Protein AF-A0A200PZ06-F1 (afdb_monomer)

Foldseek 3Di:
DDDDDDDDDDDDDDDDDDDDDDDDDDDDDDDDDDDPPPVPPPPPPDPVNCLVDLLSLLLVLLLLLVCCVVPNDDVSLLVSLVSLLVCQQAAAALVSSLVSLVVCLVVVPWRFRDDDPDDDDRPTDRDDNVSSVVSSLLSLLLNLLCVLAPDNLRHHPDPDRRYDPVSCQQCNVLSNVQNCCVPVVVNDDDQLVVSQVSNCVRVVGGDDSVVSVVSSVSSSSSCCVRPNPDDDD

Secondary structure (DSSP, 8-state):
-----PPP--------------------------------------TTTTTSSHHHHHHHHHHHHHHHHHH--HHHHHHHHHHHHHHHHTT--HHHHHHHHHHHHHTT--EEPPPPSS-----EEPPPHHHHHHHHHHHHHHHHHHHT-SS--S--S-SS-SS-HHHHHHHHHHHHHHHHHHHHTTSPPPPHHHHHHHHHHHHS----HHHHHHHHHHHHHHHHHHS-SS---

Mean predicted aligned error: 13.61 Å

Radius of gyration: 27.64 Å; Cα contacts (8 Å, |Δi|>4): 217; chains: 1; bounding box: 68×72×82 Å

Sequence (233 aa):
MLTMQMPKGIIKCRASKETKRLAQAPCSASHASLLFDTCESRVFASSDDEYRSSRNIAISLFRRYRNVIDRGGGDNLKEFISAGVNAYALGCTDEGLRKELTDMKDSGIEIKRMQNYGGSTSLKSKIFSEEVDECILWLSIIFITILCTPQPTVVRWSSTPPVSDEILLQWKGFCALIANAYYIRGMAWLPVKTLQLEQMAVVGTAEEPSVVASRMRLVFSTLEVVSPQWPRV

Organism: Macleaya cordata (NCBI:txid56857)

InterPro domains:
  IPR057198 Domain of unknown function DUF7876 [PF25286] (45-231)

Nearest PDB structures (foldseek):
  5cwj-assembly1_A  TM=2.921E-01  e=5.900E-01  synthetic construct

Structure (mmCIF, N/CA/C/O backbone):
data_AF-A0A200PZ06-F1
#
_entry.id   AF-A0A200PZ06-F1
#
loop_
_atom_site.group_PDB
_atom_site.id
_atom_site.type_symbol
_atom_site.label_atom_id
_atom_site.label_alt_id
_atom_site.label_comp_id
_atom_site.label_asym_id
_atom_site.label_entity_id
_atom_site.label_seq_id
_atom_site.pdbx_PDB_ins_code
_atom_site.Cartn_x
_atom_site.Cartn_y
_atom_site.Cartn_z
_atom_site.occupancy
_atom_site.B_iso_or_equiv
_atom_site.auth_seq_id
_atom_site.auth_comp_id
_atom_site.auth_asym_id
_atom_site.auth_atom_id
_atom_site.pdbx_PDB_model_num
ATOM 1 N N . MET A 1 1 ? 44.508 -52.308 35.745 1.00 35.75 1 MET A N 1
ATOM 2 C CA . MET A 1 1 ? 45.254 -51.551 36.768 1.00 35.75 1 MET A CA 1
ATOM 3 C C . MET A 1 1 ? 44.564 -50.197 36.913 1.00 35.75 1 MET A C 1
ATOM 5 O O . MET A 1 1 ? 44.513 -49.470 35.937 1.00 35.75 1 MET A O 1
ATOM 9 N N . LEU A 1 2 ? 43.961 -49.966 38.086 1.00 34.62 2 LEU A N 1
ATOM 10 C CA . LEU A 1 2 ? 43.452 -48.705 38.659 1.00 34.62 2 LEU A CA 1
ATOM 11 C C . LEU A 1 2 ? 42.341 -47.906 37.934 1.00 34.62 2 LEU A C 1
ATOM 13 O O . LEU A 1 2 ? 42.567 -47.106 37.036 1.00 34.62 2 LEU A O 1
ATOM 17 N N . THR A 1 3 ? 41.131 -48.084 38.468 1.00 32.53 3 THR A N 1
ATOM 18 C CA . THR A 1 3 ? 40.023 -47.118 38.571 1.00 32.53 3 THR A CA 1
ATOM 19 C C . THR A 1 3 ? 40.396 -45.887 39.404 1.00 32.53 3 THR A C 1
ATOM 21 O O . THR A 1 3 ? 41.117 -46.060 40.379 1.00 32.53 3 THR A O 1
ATOM 24 N N . MET A 1 4 ? 39.802 -44.720 39.113 1.00 29.83 4 MET A N 1
ATOM 25 C CA . MET A 1 4 ? 39.317 -43.684 40.060 1.00 29.83 4 MET A CA 1
ATOM 26 C C . MET A 1 4 ? 38.784 -42.474 39.252 1.00 29.83 4 MET A C 1
ATOM 28 O O . MET A 1 4 ? 39.327 -42.188 38.197 1.00 29.83 4 MET A O 1
ATOM 32 N N . GLN A 1 5 ? 37.828 -41.631 39.648 1.00 31.39 5 GLN A N 1
ATOM 33 C CA . GLN A 1 5 ? 36.623 -41.688 40.483 1.00 31.39 5 GLN A CA 1
ATOM 34 C C . GLN A 1 5 ? 35.989 -40.283 40.367 1.00 31.39 5 GLN A C 1
ATOM 36 O O . GLN A 1 5 ? 36.679 -39.287 40.558 1.00 31.39 5 GLN A O 1
ATOM 41 N N . MET A 1 6 ? 34.693 -40.191 40.058 1.00 32.72 6 MET A N 1
ATOM 42 C CA . MET A 1 6 ? 33.910 -38.945 40.138 1.00 32.72 6 MET A CA 1
ATOM 43 C C . MET A 1 6 ? 33.571 -38.612 41.605 1.00 32.72 6 MET A C 1
ATOM 45 O O . MET A 1 6 ? 33.278 -39.542 42.368 1.00 32.72 6 MET A O 1
ATOM 49 N N . PRO A 1 7 ? 33.503 -37.331 42.016 1.00 36.09 7 PRO A N 1
ATOM 50 C CA . PRO A 1 7 ? 32.925 -36.962 43.300 1.00 36.09 7 PRO A CA 1
ATOM 51 C C . PRO A 1 7 ? 31.394 -36.836 43.239 1.00 36.09 7 PRO A C 1
ATOM 53 O O . PRO A 1 7 ? 30.807 -36.271 42.319 1.00 36.09 7 PRO A O 1
ATOM 56 N N . LYS A 1 8 ? 30.770 -37.400 44.277 1.00 34.69 8 LYS A N 1
ATOM 57 C CA . LYS A 1 8 ? 29.339 -37.402 44.598 1.00 34.69 8 LYS A CA 1
ATOM 58 C C . LYS A 1 8 ? 28.956 -36.127 45.356 1.00 34.69 8 LYS A C 1
ATOM 60 O O . LYS A 1 8 ? 29.718 -35.670 46.201 1.00 34.69 8 LYS A O 1
ATOM 65 N N . GLY A 1 9 ? 27.720 -35.669 45.166 1.00 29.48 9 GLY A N 1
ATOM 66 C CA . GLY A 1 9 ? 27.045 -34.714 46.046 1.00 29.48 9 GLY A CA 1
ATOM 67 C C . GLY A 1 9 ? 25.534 -34.937 46.015 1.00 29.48 9 GLY A C 1
ATOM 68 O O . GLY A 1 9 ? 24.852 -34.455 45.121 1.00 29.48 9 GLY A O 1
ATOM 69 N N . ILE A 1 10 ? 25.034 -35.723 46.970 1.00 32.12 10 ILE A N 1
ATOM 70 C CA . ILE A 1 10 ? 23.615 -35.978 47.257 1.00 32.12 10 ILE A CA 1
ATOM 71 C C . ILE A 1 10 ? 23.227 -35.091 48.439 1.00 32.12 10 ILE A C 1
ATOM 73 O O . ILE A 1 10 ? 23.876 -35.219 49.472 1.00 32.12 10 ILE A O 1
ATOM 77 N N . ILE A 1 11 ? 22.126 -34.333 48.355 1.00 32.03 11 ILE A N 1
ATOM 78 C CA . ILE A 1 11 ? 21.225 -34.100 49.501 1.00 32.03 11 ILE A CA 1
ATOM 79 C C . ILE A 1 11 ? 19.773 -34.156 49.005 1.00 32.03 11 ILE A C 1
ATOM 81 O O . ILE A 1 11 ? 19.406 -33.554 47.999 1.00 32.03 11 ILE A O 1
ATOM 85 N N . LYS A 1 12 ? 18.966 -34.934 49.729 1.00 29.75 12 LYS A N 1
ATOM 86 C CA . LYS A 1 12 ? 17.539 -35.211 49.540 1.00 29.75 12 LYS A CA 1
ATOM 87 C C . LYS A 1 12 ? 16.775 -34.687 50.768 1.00 29.75 12 LYS A C 1
ATOM 89 O O . LYS A 1 12 ? 17.361 -34.598 51.844 1.00 29.75 12 LYS A O 1
ATOM 94 N N . CYS A 1 13 ? 15.457 -34.526 50.595 1.00 24.73 13 CYS A N 1
ATOM 95 C CA . CYS A 1 13 ? 14.391 -34.335 51.603 1.00 24.73 13 CYS A CA 1
ATOM 96 C C . CYS A 1 13 ? 14.142 -32.865 52.015 1.00 24.73 13 CYS A C 1
ATOM 98 O O . CYS A 1 13 ? 15.076 -32.090 52.114 1.00 24.73 13 CYS A O 1
ATOM 100 N N . ARG A 1 14 ? 12.912 -32.397 52.283 1.00 26.83 14 ARG A N 1
ATOM 101 C CA . ARG A 1 14 ? 11.686 -33.084 52.733 1.00 26.83 14 ARG A CA 1
ATOM 102 C C . ARG A 1 14 ? 10.463 -32.179 52.484 1.00 26.83 14 ARG A C 1
ATOM 104 O O . ARG A 1 14 ? 10.537 -30.982 52.724 1.00 26.83 14 ARG A O 1
ATOM 111 N N . ALA A 1 15 ? 9.335 -32.759 52.077 1.00 32.38 15 ALA A N 1
ATOM 112 C CA . ALA A 1 15 ? 8.025 -32.115 52.162 1.00 32.38 15 ALA A CA 1
ATOM 113 C C . ALA A 1 15 ? 7.505 -32.165 53.610 1.00 32.38 15 ALA A C 1
ATOM 115 O O . ALA A 1 15 ? 7.653 -33.196 54.268 1.00 32.38 15 ALA A O 1
ATOM 116 N N . SER A 1 16 ? 6.847 -31.102 54.079 1.00 27.42 16 SER A N 1
ATOM 117 C CA . SER A 1 16 ? 5.975 -31.161 55.256 1.00 27.42 16 SER A CA 1
ATOM 118 C C . SER A 1 16 ? 4.712 -30.341 55.012 1.00 27.42 16 SER A C 1
ATOM 120 O O . SER A 1 16 ? 4.776 -29.160 54.682 1.00 27.42 16 SER A O 1
ATOM 122 N N . LYS A 1 17 ? 3.569 -31.017 55.143 1.00 33.00 17 LYS A N 1
ATOM 123 C CA . LYS A 1 17 ? 2.236 -30.427 55.272 1.00 33.00 17 LYS A CA 1
ATOM 124 C C . LYS A 1 17 ? 2.088 -29.931 56.705 1.00 33.00 17 LYS A C 1
ATOM 126 O O . LYS A 1 17 ? 2.429 -30.678 57.617 1.00 33.00 17 LYS A O 1
ATOM 131 N N . GLU A 1 18 ? 1.460 -28.779 56.909 1.00 29.20 18 GLU A N 1
ATOM 132 C CA . GLU A 1 18 ? 0.803 -28.520 58.186 1.00 29.20 18 GLU A CA 1
ATOM 133 C C . GLU A 1 18 ? -0.469 -27.690 58.010 1.00 29.20 18 GLU A C 1
ATOM 135 O O . GLU A 1 18 ? -0.528 -26.711 57.271 1.00 29.20 18 GLU A O 1
ATOM 140 N N . THR A 1 19 ? -1.511 -28.178 58.672 1.00 30.33 19 THR A N 1
ATOM 141 C CA . THR A 1 19 ? -2.909 -27.758 58.613 1.00 30.33 19 THR A CA 1
ATOM 142 C C . THR A 1 19 ? -3.243 -27.181 59.981 1.00 30.33 19 THR A C 1
ATOM 144 O O . THR A 1 19 ? -3.067 -27.904 60.959 1.00 30.33 19 THR A O 1
ATOM 147 N N . LYS A 1 20 ? -3.791 -25.963 60.082 1.00 32.94 20 LYS A N 1
ATOM 148 C CA . LYS A 1 20 ? -4.559 -25.521 61.264 1.00 32.94 20 LYS A CA 1
ATOM 149 C C . LYS A 1 20 ? -5.721 -24.600 60.854 1.00 32.94 20 LYS A C 1
ATOM 151 O O . LYS A 1 20 ? -5.507 -23.517 60.325 1.00 32.94 20 LYS A O 1
ATOM 156 N N . ARG A 1 21 ? -6.951 -25.073 61.110 1.00 29.77 21 ARG A N 1
ATOM 157 C CA . ARG A 1 21 ? -8.182 -24.279 61.346 1.00 29.77 21 ARG A CA 1
ATOM 158 C C . ARG A 1 21 ? -8.065 -23.652 62.756 1.00 29.77 21 ARG A C 1
ATOM 160 O O . ARG A 1 21 ? -7.357 -24.227 63.575 1.00 29.77 21 ARG A O 1
ATOM 167 N N . LEU A 1 22 ? -8.657 -22.512 63.123 1.00 27.17 22 LEU A N 1
ATOM 168 C CA . LEU A 1 22 ? -10.090 -22.211 63.301 1.00 27.17 22 LEU A CA 1
ATOM 169 C C . LEU A 1 22 ? -10.227 -20.739 63.772 1.00 27.17 22 LEU A C 1
ATOM 171 O O . LEU A 1 22 ? -9.428 -20.342 64.614 1.00 27.17 22 LEU A O 1
ATOM 175 N N . ALA A 1 23 ? -11.257 -20.002 63.322 1.00 28.58 23 ALA A N 1
ATOM 176 C CA . ALA A 1 23 ? -12.191 -19.200 64.154 1.00 28.58 23 ALA A CA 1
ATOM 177 C C . ALA A 1 23 ? -13.151 -18.336 63.289 1.00 28.58 23 ALA A C 1
ATOM 179 O O . ALA A 1 23 ? -12.716 -17.641 62.376 1.00 28.58 23 ALA A O 1
ATOM 180 N N . GLN A 1 24 ? -14.456 -18.403 63.591 1.00 28.03 24 GLN A N 1
ATOM 181 C CA . GLN A 1 24 ? -15.599 -17.627 63.047 1.00 28.03 24 GLN A CA 1
ATOM 182 C C . GLN A 1 24 ? -15.778 -16.289 63.818 1.00 28.03 24 GLN A C 1
ATOM 184 O O . GLN A 1 24 ? -15.545 -16.302 65.021 1.00 28.03 24 GLN A O 1
ATOM 189 N N . ALA A 1 25 ? -15.984 -15.127 63.153 1.00 32.44 25 ALA A N 1
ATOM 190 C CA . ALA A 1 25 ? -17.233 -14.320 62.928 1.00 32.44 25 ALA A CA 1
ATOM 191 C C . ALA A 1 25 ? -17.833 -13.606 64.187 1.00 32.44 25 ALA A C 1
ATOM 193 O O . ALA A 1 25 ? -17.522 -14.092 65.270 1.00 32.44 25 ALA A O 1
ATOM 194 N N . PRO A 1 26 ? -18.718 -12.552 64.145 1.00 41.50 26 PRO A N 1
ATOM 195 C CA . PRO A 1 26 ? -19.413 -11.837 63.033 1.00 41.50 26 PRO A CA 1
ATOM 196 C C . PRO A 1 26 ? -19.617 -10.271 63.195 1.00 41.50 26 PRO A C 1
ATOM 198 O O . PRO A 1 26 ? -19.089 -9.671 64.125 1.00 41.50 26 PRO A O 1
ATOM 201 N N . CYS A 1 27 ? -20.467 -9.662 62.323 1.00 22.81 27 CYS A N 1
ATOM 202 C CA . CYS A 1 27 ? -21.177 -8.337 62.387 1.00 22.81 27 CYS A CA 1
ATOM 203 C C . CYS A 1 27 ? -20.396 -7.062 61.957 1.00 22.81 27 CYS A C 1
ATOM 205 O O . CYS A 1 27 ? -19.224 -6.950 62.271 1.00 22.81 27 CYS A O 1
ATOM 207 N N . SER A 1 28 ? -20.915 -6.000 61.308 1.00 26.69 28 SER A N 1
ATOM 208 C CA . SER A 1 28 ? -22.184 -5.601 60.647 1.00 26.69 28 SER A CA 1
ATOM 209 C C . SER A 1 28 ? -21.984 -4.198 59.995 1.00 26.69 28 SER A C 1
ATOM 211 O O . SER A 1 28 ? -21.215 -3.424 60.548 1.00 26.69 28 SER A O 1
ATOM 213 N N . ALA A 1 29 ? -22.681 -3.895 58.878 1.00 26.62 29 ALA A N 1
ATOM 214 C CA . ALA A 1 29 ? -23.057 -2.588 58.256 1.00 26.62 29 ALA A CA 1
ATOM 215 C C . ALA A 1 29 ? -22.140 -1.336 58.433 1.00 26.62 29 ALA A C 1
ATOM 217 O O . ALA A 1 29 ? -21.883 -0.899 59.547 1.00 26.62 29 ALA A O 1
ATOM 218 N N . SER A 1 30 ? -21.746 -0.570 57.401 1.00 26.88 30 SER A N 1
ATOM 219 C CA . SER A 1 30 ? -22.600 0.388 56.657 1.00 26.88 30 SER A CA 1
ATOM 220 C C . SER A 1 30 ? -21.769 1.189 55.622 1.00 26.88 30 SER A C 1
ATOM 222 O O . SER A 1 30 ? -20.625 1.520 55.901 1.00 26.88 30 SER A O 1
ATOM 224 N N . HIS A 1 31 ? -22.387 1.554 54.488 1.00 29.81 31 HIS A N 1
ATOM 225 C CA . HIS A 1 31 ? -22.132 2.728 53.622 1.00 29.81 31 HIS A CA 1
ATOM 226 C C . HIS A 1 31 ? -20.686 3.153 53.262 1.00 29.81 31 HIS A C 1
ATOM 228 O O . HIS A 1 31 ? -20.045 3.885 54.007 1.00 29.81 31 HIS A O 1
ATOM 234 N N . ALA A 1 32 ? -20.278 2.903 52.011 1.00 28.16 32 ALA A N 1
ATOM 235 C CA . ALA A 1 32 ? -19.525 3.882 51.217 1.00 28.16 32 ALA A CA 1
ATOM 236 C C . ALA A 1 32 ? -19.732 3.626 49.715 1.00 28.16 32 ALA A C 1
ATOM 238 O O . ALA A 1 32 ? -19.403 2.578 49.169 1.00 28.16 32 ALA A O 1
ATOM 239 N N . SER A 1 33 ? -20.355 4.607 49.085 1.00 26.28 33 SER A N 1
ATOM 240 C CA . SER A 1 33 ? -20.635 4.762 47.666 1.00 26.28 33 SER A CA 1
ATOM 241 C C . SER A 1 33 ? -19.375 4.955 46.815 1.00 26.28 33 SER A C 1
ATOM 243 O O . SER A 1 33 ? -18.456 5.641 47.242 1.00 26.28 33 SER A O 1
ATOM 245 N N . LEU A 1 34 ? -19.468 4.477 45.567 1.00 33.84 34 LEU A N 1
ATOM 246 C CA . LEU A 1 34 ? -18.778 4.957 44.362 1.00 33.84 34 LEU A CA 1
ATOM 247 C C . LEU A 1 34 ? -17.246 4.881 44.349 1.00 33.84 34 LEU A C 1
ATOM 249 O O . LEU A 1 34 ? -16.572 5.726 44.918 1.00 33.84 34 LEU A O 1
ATOM 253 N N . LEU A 1 35 ? -16.728 3.969 43.526 1.00 31.39 35 LEU A N 1
ATOM 254 C CA . LEU A 1 35 ? -15.667 4.260 42.560 1.00 31.39 35 LEU A CA 1
ATOM 255 C C . LEU A 1 35 ? -15.740 3.182 41.474 1.00 31.39 35 LEU A C 1
ATOM 257 O O . LEU A 1 35 ? -15.292 2.052 41.647 1.00 31.39 35 LEU A O 1
ATOM 261 N N . PHE A 1 36 ? -16.397 3.530 40.366 1.00 34.38 36 PHE A N 1
ATOM 262 C CA . PHE A 1 36 ? -16.171 2.857 39.095 1.00 34.38 36 PHE A CA 1
ATOM 263 C C . PHE A 1 36 ? -14.698 3.102 38.775 1.00 34.38 36 PHE A C 1
ATOM 265 O O . PHE A 1 36 ? -14.308 4.238 38.512 1.00 34.38 36 PHE A O 1
ATOM 272 N N . ASP A 1 37 ? -13.881 2.063 38.889 1.00 29.61 37 ASP A N 1
ATOM 273 C CA . ASP A 1 37 ? -12.465 2.125 38.559 1.00 29.61 37 ASP A CA 1
ATOM 274 C C . ASP A 1 37 ? -12.350 2.180 37.030 1.00 29.61 37 ASP A C 1
ATOM 276 O O . ASP A 1 37 ? -12.170 1.175 36.338 1.00 29.61 37 ASP A O 1
ATOM 280 N N . THR A 1 38 ? -12.570 3.369 36.465 1.00 34.38 38 THR A N 1
ATOM 281 C CA . THR A 1 38 ? -12.120 3.683 35.114 1.00 34.38 38 THR A CA 1
ATOM 282 C C . THR A 1 38 ? -10.606 3.653 35.161 1.00 34.38 38 THR A C 1
ATOM 284 O O . THR A 1 38 ? -9.958 4.650 35.478 1.00 34.38 38 THR A O 1
ATOM 287 N N . CYS A 1 39 ? -10.056 2.478 34.868 1.00 30.11 39 CYS A N 1
ATOM 288 C CA . CYS A 1 39 ? -8.647 2.294 34.598 1.00 30.11 39 CYS A CA 1
ATOM 289 C C . CYS A 1 39 ? -8.313 3.137 33.361 1.00 30.11 39 CYS A C 1
ATOM 291 O O . CYS A 1 39 ? -8.486 2.718 32.215 1.00 30.11 39 CYS A O 1
ATOM 293 N N . GLU A 1 40 ? -7.908 4.379 33.605 1.00 32.84 40 GLU A N 1
ATOM 294 C CA . GLU A 1 40 ? -7.351 5.281 32.614 1.00 32.84 40 GLU A CA 1
ATOM 295 C C . GLU A 1 40 ? -6.004 4.680 32.199 1.00 32.84 40 GLU A C 1
ATOM 297 O O . GLU A 1 40 ? -4.954 4.960 32.782 1.00 32.84 40 GLU A O 1
ATOM 302 N N . SER A 1 41 ? -6.055 3.747 31.243 1.00 33.38 41 SER A N 1
ATOM 303 C CA . SER A 1 41 ? -4.875 3.091 30.700 1.00 33.38 41 SER A CA 1
ATOM 304 C C . SER A 1 41 ? -3.971 4.168 30.116 1.00 33.38 41 SER A C 1
ATOM 306 O O . SER A 1 41 ? -4.193 4.708 29.029 1.00 33.38 41 SER A O 1
ATOM 308 N N . ARG A 1 42 ? -2.935 4.524 30.878 1.00 36.03 42 ARG A N 1
ATOM 309 C CA . ARG A 1 42 ? -1.772 5.220 30.354 1.00 36.03 42 ARG A CA 1
ATOM 310 C C . ARG A 1 42 ? -1.208 4.314 29.271 1.00 36.03 42 ARG A C 1
ATOM 312 O O . ARG A 1 42 ? -0.498 3.365 29.579 1.00 36.03 42 ARG A O 1
ATOM 319 N N . VAL A 1 43 ? -1.510 4.623 28.011 1.00 43.16 43 VAL A N 1
ATOM 320 C CA . VAL A 1 43 ? -0.897 3.991 26.837 1.00 43.16 43 VAL A CA 1
ATOM 321 C C . VAL A 1 43 ? 0.569 4.434 26.749 1.00 43.16 43 VAL A C 1
ATOM 323 O O . VAL A 1 43 ? 0.974 5.169 25.855 1.00 43.16 43 VAL A O 1
ATOM 326 N N . PHE A 1 44 ? 1.378 4.011 27.714 1.00 38.94 44 PHE A N 1
ATOM 327 C CA . PHE A 1 44 ? 2.743 3.606 27.440 1.00 38.94 44 PHE A CA 1
ATOM 328 C C . PHE A 1 44 ? 2.640 2.126 27.108 1.00 38.94 44 PHE A C 1
ATOM 330 O O . PHE A 1 44 ? 2.935 1.271 27.936 1.00 38.94 44 PHE A O 1
ATOM 337 N N . ALA A 1 45 ? 2.108 1.836 25.918 1.00 44.00 45 ALA A N 1
ATOM 338 C CA . ALA A 1 45 ? 2.176 0.492 25.385 1.00 44.00 45 ALA A CA 1
ATOM 339 C C . ALA A 1 45 ? 3.662 0.127 25.360 1.00 44.00 45 ALA A C 1
ATOM 341 O O . ALA A 1 45 ? 4.457 0.782 24.680 1.00 44.00 45 ALA A O 1
ATOM 342 N N . SER A 1 46 ? 4.036 -0.881 26.146 1.00 47.81 46 SER A N 1
ATOM 343 C CA . SER A 1 46 ? 5.263 -1.621 25.883 1.00 47.81 46 SER A CA 1
ATOM 344 C C . SER A 1 46 ? 5.250 -2.009 24.400 1.00 47.81 46 SER A C 1
ATOM 346 O O . SER A 1 46 ? 4.174 -2.240 23.847 1.00 47.81 46 SER A O 1
ATOM 348 N N . SER A 1 47 ? 6.409 -2.103 23.741 1.00 52.66 47 SER A N 1
ATOM 349 C CA . SER A 1 47 ? 6.499 -2.564 22.338 1.00 52.66 47 SER A CA 1
ATOM 350 C C . SER A 1 47 ? 5.708 -3.861 22.085 1.00 52.66 47 SER A C 1
ATOM 352 O O . SER A 1 47 ? 5.303 -4.131 20.959 1.00 52.66 47 SER A O 1
ATOM 354 N N . ASP A 1 48 ? 5.487 -4.644 23.140 1.00 56.38 48 ASP A N 1
ATOM 355 C CA . ASP A 1 48 ? 4.763 -5.909 23.153 1.00 56.38 48 ASP A CA 1
ATOM 356 C C . ASP A 1 48 ? 3.220 -5.763 23.148 1.00 56.38 48 ASP A C 1
ATOM 358 O O . ASP A 1 48 ? 2.510 -6.670 22.723 1.00 56.38 48 ASP A O 1
ATOM 362 N N . ASP A 1 49 ? 2.674 -4.623 23.589 1.00 65.12 49 ASP A N 1
ATOM 363 C CA . ASP A 1 49 ? 1.224 -4.341 23.609 1.00 65.12 49 ASP A CA 1
ATOM 364 C C . ASP A 1 49 ? 0.686 -3.813 22.274 1.00 65.12 49 ASP A C 1
ATOM 366 O O . ASP A 1 49 ? -0.524 -3.844 22.023 1.00 65.12 49 ASP A O 1
ATOM 370 N N . GLU A 1 50 ? 1.571 -3.319 21.408 1.00 73.94 50 GLU A N 1
ATOM 371 C CA . GLU A 1 50 ? 1.202 -2.656 20.157 1.00 73.94 50 GLU A CA 1
ATOM 372 C C . GLU A 1 50 ? 0.444 -3.583 19.195 1.00 73.94 50 GLU A C 1
ATOM 374 O O . GLU A 1 50 ? -0.485 -3.152 18.517 1.00 73.94 50 GLU A O 1
ATOM 379 N N . TYR A 1 51 ? 0.793 -4.870 19.190 1.00 79.81 51 TYR A N 1
ATOM 380 C CA . TYR A 1 51 ? 0.257 -5.862 18.256 1.00 79.81 51 TYR A CA 1
ATOM 381 C C . TYR A 1 51 ? -0.780 -6.805 18.886 1.00 79.81 51 TYR A C 1
ATOM 383 O O . TYR A 1 51 ? -1.174 -7.791 18.268 1.00 79.81 51 TYR A O 1
ATOM 391 N N . ARG A 1 52 ? -1.250 -6.517 20.112 1.00 81.38 52 ARG A N 1
ATOM 392 C CA . ARG A 1 52 ? -2.239 -7.358 20.817 1.00 81.38 52 ARG A CA 1
ATOM 393 C C . ARG A 1 52 ? -3.679 -7.179 20.332 1.00 81.38 52 ARG A C 1
ATOM 395 O O . ARG A 1 52 ? -4.514 -8.034 20.613 1.00 81.38 52 ARG A O 1
ATOM 402 N N . SER A 1 53 ? -3.994 -6.088 19.634 1.00 89.88 53 SER A N 1
ATOM 403 C CA . SER A 1 53 ? -5.337 -5.835 19.098 1.00 89.88 53 SER A CA 1
ATOM 404 C C . SER A 1 53 ? -5.291 -5.066 17.777 1.00 89.88 53 SER A C 1
ATOM 406 O O . SER A 1 53 ? -4.391 -4.257 17.553 1.00 89.88 53 SER A O 1
ATOM 408 N N . SER A 1 54 ? -6.299 -5.277 16.924 1.00 90.25 54 SER A N 1
ATOM 409 C CA . SER A 1 54 ? -6.514 -4.514 15.681 1.00 90.25 54 SER A CA 1
ATOM 410 C C . SER A 1 54 ? -6.521 -3.007 15.932 1.00 90.25 54 SER A C 1
ATOM 412 O O . SER A 1 54 ? -5.889 -2.247 15.201 1.00 90.25 54 SER A O 1
ATOM 414 N N . ARG A 1 55 ? -7.168 -2.585 17.022 1.00 90.62 55 ARG A N 1
ATOM 415 C CA . ARG A 1 55 ? -7.218 -1.191 17.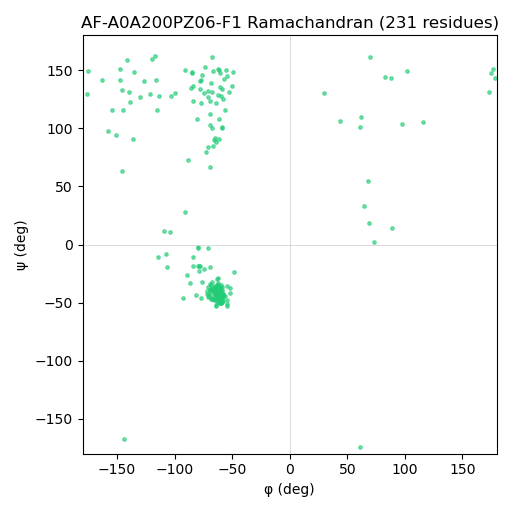457 1.00 90.62 55 ARG A CA 1
ATOM 416 C C . ARG A 1 55 ? -5.838 -0.624 17.782 1.00 90.62 55 ARG A C 1
ATOM 418 O O . ARG A 1 55 ? -5.514 0.463 17.316 1.00 90.62 55 ARG A O 1
ATOM 425 N N . ASN A 1 56 ? -5.013 -1.335 18.553 1.00 91.06 56 ASN A N 1
ATOM 426 C CA . ASN A 1 56 ? -3.671 -0.856 18.909 1.00 91.06 56 ASN A CA 1
ATOM 427 C C . ASN A 1 56 ? -2.783 -0.718 17.668 1.00 91.06 56 ASN A C 1
ATOM 429 O O . ASN A 1 56 ? -2.078 0.284 17.527 1.00 91.06 56 ASN A O 1
ATOM 433 N N . ILE A 1 57 ? -2.889 -1.676 16.744 1.00 93.56 57 ILE A N 1
ATOM 434 C CA . ILE A 1 57 ? -2.194 -1.641 15.456 1.00 93.56 57 ILE A CA 1
ATOM 435 C C . ILE A 1 57 ? -2.634 -0.409 14.660 1.00 93.56 57 ILE A C 1
ATOM 437 O O . ILE A 1 57 ? -1.786 0.376 14.239 1.00 93.56 57 ILE A O 1
ATOM 441 N N . ALA A 1 58 ? -3.944 -0.184 14.516 1.00 93.44 58 ALA A N 1
ATOM 442 C CA . ALA A 1 58 ? -4.489 0.972 13.807 1.00 93.44 58 ALA A CA 1
ATOM 443 C C . ALA A 1 58 ? -4.004 2.303 14.412 1.00 93.44 58 ALA A C 1
ATOM 445 O O . ALA A 1 58 ? -3.478 3.155 13.691 1.00 93.44 58 ALA A O 1
ATOM 446 N N . ILE A 1 59 ? -4.083 2.453 15.741 1.00 90.31 59 ILE A N 1
ATOM 447 C CA . ILE A 1 59 ? -3.581 3.631 16.473 1.00 90.31 59 ILE A CA 1
ATOM 448 C C . ILE A 1 59 ? -2.110 3.881 16.156 1.00 90.31 59 ILE A C 1
ATOM 450 O O . ILE A 1 59 ? -1.697 5.016 15.905 1.00 90.31 59 ILE A O 1
ATOM 454 N N . SER A 1 60 ? -1.307 2.824 16.223 1.00 92.19 60 SER A N 1
ATOM 455 C CA . SER A 1 60 ? 0.134 2.939 16.086 1.00 92.19 60 SER A CA 1
ATOM 456 C C . SER A 1 60 ? 0.554 3.251 14.650 1.00 92.19 60 SER A C 1
ATOM 458 O O . SER A 1 60 ? 1.415 4.106 14.428 1.00 92.19 60 SER A O 1
ATOM 460 N N . LEU A 1 61 ? -0.104 2.635 13.664 1.00 94.62 61 LEU A N 1
ATOM 461 C CA . LEU A 1 61 ? 0.073 2.952 12.246 1.00 94.62 61 LEU A CA 1
ATOM 462 C C . LEU A 1 61 ? -0.268 4.410 11.959 1.00 94.62 61 LEU A C 1
ATOM 464 O O . LEU A 1 61 ? 0.556 5.128 11.394 1.00 94.62 61 LEU A O 1
ATOM 468 N N . PHE A 1 62 ? -1.431 4.872 12.413 1.00 93.44 62 PHE A N 1
ATOM 469 C CA . PHE A 1 62 ? -1.869 6.244 12.177 1.00 93.44 62 PHE A CA 1
ATOM 470 C C . PHE A 1 62 ? -0.958 7.272 12.860 1.00 93.44 62 PHE A C 1
ATOM 472 O O . PHE A 1 62 ? -0.652 8.325 12.298 1.00 93.44 62 PHE A O 1
ATOM 479 N N . ARG A 1 63 ? -0.441 6.954 14.054 1.00 90.94 63 ARG A N 1
ATOM 480 C CA . ARG A 1 63 ? 0.565 7.787 14.728 1.00 90.94 63 ARG A CA 1
ATOM 481 C C . ARG A 1 63 ? 1.846 7.901 13.902 1.00 90.94 63 ARG A C 1
ATOM 483 O O . ARG A 1 63 ? 2.368 9.005 13.754 1.00 90.94 63 ARG A O 1
ATOM 490 N N . ARG A 1 64 ? 2.354 6.787 13.366 1.00 93.31 64 ARG A N 1
ATOM 491 C CA . ARG A 1 64 ? 3.553 6.799 12.514 1.00 93.31 64 ARG A CA 1
ATOM 492 C C . ARG A 1 64 ? 3.304 7.534 11.202 1.00 93.31 64 ARG A C 1
ATOM 494 O O . ARG A 1 64 ? 4.146 8.332 10.815 1.00 93.31 64 ARG A O 1
ATOM 501 N N . TYR A 1 65 ? 2.136 7.357 10.586 1.00 93.81 65 TYR A N 1
ATOM 502 C CA . TYR A 1 65 ? 1.717 8.131 9.416 1.00 93.81 65 TYR A CA 1
ATOM 503 C C . TYR A 1 65 ? 1.779 9.639 9.693 1.00 93.81 65 TYR A C 1
ATOM 505 O O . TYR A 1 65 ? 2.465 10.370 8.979 1.00 93.81 65 TYR A O 1
ATOM 513 N N . ARG A 1 66 ? 1.173 10.107 10.792 1.00 90.31 66 ARG A N 1
ATOM 514 C CA . ARG A 1 66 ? 1.247 11.524 11.182 1.00 90.31 66 ARG A CA 1
ATOM 515 C C . ARG A 1 66 ? 2.677 12.003 11.401 1.00 90.31 66 ARG A C 1
ATOM 517 O O . ARG A 1 66 ? 3.006 13.105 10.983 1.00 90.31 66 ARG A O 1
ATOM 524 N N . ASN A 1 67 ? 3.544 11.184 11.997 1.00 90.69 67 ASN A N 1
ATOM 525 C CA . ASN A 1 67 ? 4.956 11.541 12.149 1.00 90.69 67 ASN A CA 1
ATOM 526 C C . ASN A 1 67 ? 5.653 11.740 10.791 1.00 90.69 67 ASN A C 1
ATOM 528 O O . ASN A 1 67 ? 6.472 12.653 10.671 1.00 90.69 67 ASN A O 1
ATOM 532 N N . VAL A 1 68 ? 5.320 10.928 9.779 1.00 91.94 68 VAL A N 1
ATOM 533 C CA . VAL A 1 68 ? 5.845 11.091 8.413 1.00 91.94 68 VAL A CA 1
ATOM 534 C C . VAL A 1 68 ? 5.414 12.431 7.822 1.00 91.94 68 VAL A C 1
ATOM 536 O O . VAL A 1 68 ? 6.259 13.148 7.288 1.00 91.94 68 VAL A O 1
ATOM 539 N N . ILE A 1 69 ? 4.134 12.788 7.947 1.00 90.44 69 ILE A N 1
ATOM 540 C CA . ILE A 1 69 ? 3.588 14.037 7.395 1.00 90.44 69 ILE A CA 1
ATOM 541 C C . ILE A 1 69 ? 4.105 15.271 8.151 1.00 90.44 69 ILE A C 1
ATOM 543 O O . ILE A 1 69 ? 4.524 16.242 7.528 1.00 90.44 69 ILE A O 1
ATOM 547 N N . ASP A 1 70 ? 4.122 15.224 9.484 1.00 86.25 70 ASP A N 1
ATOM 548 C CA . ASP A 1 70 ? 4.467 16.365 10.340 1.00 86.25 70 ASP A CA 1
ATOM 549 C C . ASP A 1 70 ? 5.957 16.722 10.303 1.00 86.25 70 ASP A C 1
ATOM 551 O O . ASP A 1 70 ? 6.326 17.896 10.339 1.00 86.25 70 ASP A O 1
ATOM 555 N N . ARG A 1 71 ? 6.830 15.708 10.338 1.00 82.50 71 ARG A N 1
ATOM 556 C CA . ARG A 1 71 ? 8.279 15.900 10.529 1.00 82.50 71 ARG A CA 1
ATOM 557 C C . ARG A 1 71 ? 9.076 15.680 9.250 1.00 82.50 71 ARG A C 1
ATOM 559 O O . ARG A 1 71 ? 10.217 16.131 9.167 1.00 82.50 71 ARG A O 1
ATOM 566 N N . GLY A 1 72 ? 8.501 14.983 8.271 1.00 75.12 72 GLY A N 1
ATOM 567 C CA . GLY A 1 72 ? 9.237 14.488 7.115 1.00 75.12 72 GLY A CA 1
ATOM 568 C C . GLY A 1 72 ? 10.361 13.520 7.509 1.00 75.12 72 GLY A C 1
ATOM 569 O O . GLY A 1 72 ? 10.522 13.141 8.668 1.00 75.12 72 GLY A O 1
ATOM 570 N N . GLY A 1 73 ? 11.165 13.109 6.531 1.00 78.75 73 GLY A N 1
ATOM 571 C CA . GLY A 1 73 ? 12.375 12.312 6.763 1.00 78.75 73 GLY A CA 1
ATOM 572 C C . GLY A 1 73 ? 12.239 10.816 6.463 1.00 78.75 73 GLY A C 1
ATOM 573 O O . GLY A 1 73 ? 11.169 10.218 6.564 1.00 78.75 73 GLY A O 1
ATOM 574 N N . GLY A 1 74 ? 13.362 10.215 6.055 1.00 81.50 74 GLY A N 1
ATOM 575 C CA . GLY A 1 74 ? 13.425 8.819 5.614 1.00 81.50 74 GLY A CA 1
ATOM 576 C C . GLY A 1 74 ? 13.205 7.799 6.732 1.00 81.50 74 GLY A C 1
ATOM 577 O O . GLY A 1 74 ? 12.583 6.770 6.484 1.00 81.50 74 GLY A O 1
ATOM 578 N N . ASP A 1 75 ? 13.652 8.092 7.955 1.00 88.25 75 ASP A N 1
ATOM 579 C CA . ASP A 1 75 ? 13.535 7.157 9.082 1.00 88.25 75 ASP A CA 1
ATOM 580 C C . ASP A 1 75 ? 12.081 7.002 9.542 1.00 88.25 75 ASP A C 1
ATOM 582 O O . ASP A 1 75 ? 11.603 5.879 9.680 1.00 88.25 75 ASP A O 1
ATOM 586 N N . ASN A 1 76 ? 11.325 8.105 9.630 1.00 93.25 76 ASN A N 1
ATOM 587 C CA . ASN A 1 76 ? 9.889 8.069 9.935 1.00 93.25 76 ASN A CA 1
ATOM 588 C C . ASN A 1 76 ? 9.111 7.240 8.898 1.00 93.25 76 ASN A C 1
ATOM 590 O O . ASN A 1 76 ? 8.223 6.463 9.250 1.00 93.25 76 ASN A O 1
ATOM 594 N N . LEU A 1 77 ? 9.459 7.381 7.611 1.00 94.56 77 LEU A N 1
ATOM 595 C CA . LEU A 1 77 ? 8.841 6.602 6.536 1.00 94.56 77 LEU A CA 1
ATOM 596 C C . LEU A 1 77 ? 9.152 5.108 6.689 1.00 94.56 77 LEU A C 1
A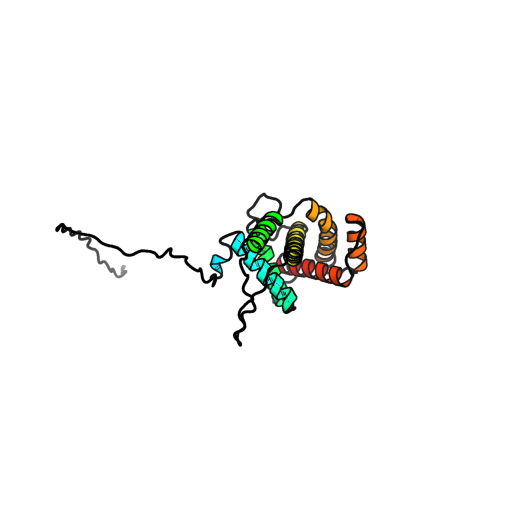TOM 598 O O . LEU A 1 77 ? 8.250 4.281 6.574 1.00 94.56 77 LEU A O 1
ATOM 602 N N . LYS A 1 78 ? 10.406 4.753 6.991 1.00 93.81 78 LYS A N 1
ATOM 603 C CA . LYS A 1 78 ? 10.810 3.360 7.233 1.00 93.81 78 LYS A CA 1
ATOM 604 C C . LYS A 1 78 ? 10.109 2.755 8.447 1.00 93.81 78 LYS A C 1
ATOM 606 O O . LYS A 1 78 ? 9.710 1.592 8.383 1.00 93.81 78 LYS A O 1
ATOM 611 N N . GLU A 1 79 ? 9.925 3.514 9.524 1.00 94.62 79 GLU A N 1
ATOM 612 C CA . GLU A 1 79 ? 9.168 3.068 10.699 1.00 94.62 79 GLU A CA 1
ATOM 613 C C . GLU A 1 79 ? 7.699 2.795 10.359 1.00 94.62 79 GLU A C 1
ATOM 615 O O . GLU A 1 79 ? 7.159 1.756 10.744 1.00 94.62 79 GLU A O 1
ATOM 620 N N . PHE A 1 80 ? 7.056 3.699 9.611 1.00 96.62 80 PHE A N 1
ATOM 621 C CA . PHE A 1 80 ? 5.684 3.505 9.145 1.00 96.62 80 PHE A CA 1
ATOM 622 C C . PHE A 1 80 ? 5.559 2.265 8.252 1.00 96.62 80 PHE A C 1
ATOM 624 O O . PHE A 1 80 ? 4.698 1.421 8.495 1.00 96.62 80 PHE A O 1
ATOM 631 N N . ILE A 1 81 ? 6.457 2.110 7.275 1.00 97.31 81 ILE A N 1
ATOM 632 C CA . ILE A 1 81 ? 6.487 0.946 6.378 1.00 97.31 81 ILE A CA 1
ATOM 633 C C . ILE A 1 81 ? 6.695 -0.343 7.170 1.00 97.31 81 ILE A C 1
ATOM 635 O O . ILE A 1 81 ? 5.969 -1.306 6.953 1.00 97.31 81 ILE A O 1
ATOM 639 N N . SER A 1 82 ? 7.638 -0.369 8.113 1.00 96.12 82 SER A N 1
ATOM 640 C CA . SER A 1 82 ? 7.914 -1.561 8.927 1.00 96.12 82 SER A CA 1
ATOM 641 C C . SER A 1 82 ? 6.690 -1.975 9.747 1.00 96.12 82 SER A C 1
ATOM 643 O O . SER A 1 82 ? 6.341 -3.153 9.797 1.00 96.12 82 SER A O 1
ATOM 645 N N . ALA A 1 83 ? 5.988 -1.005 10.338 1.00 96.56 83 ALA A N 1
ATOM 646 C CA . ALA A 1 83 ? 4.736 -1.267 11.038 1.00 96.56 83 ALA A CA 1
ATOM 647 C C . ALA A 1 83 ? 3.628 -1.750 10.083 1.00 96.56 83 ALA A C 1
ATOM 649 O O . ALA A 1 83 ? 2.882 -2.666 10.428 1.00 96.56 83 ALA A O 1
ATOM 650 N N . GLY A 1 84 ? 3.545 -1.191 8.870 1.00 97.50 84 GLY A N 1
ATOM 651 C CA . GLY A 1 84 ? 2.628 -1.644 7.821 1.00 97.50 84 GLY A CA 1
ATOM 652 C C . GLY A 1 84 ? 2.902 -3.088 7.392 1.00 97.50 84 GLY A C 1
ATOM 653 O O . GLY A 1 84 ? 1.987 -3.902 7.342 1.00 97.50 84 GLY A O 1
ATOM 654 N N . VAL A 1 85 ? 4.167 -3.450 7.176 1.00 96.81 85 VAL A N 1
ATOM 655 C CA . VAL A 1 85 ? 4.588 -4.827 6.866 1.00 96.81 85 VAL A CA 1
ATOM 656 C C . VAL A 1 85 ? 4.205 -5.790 7.996 1.00 96.81 85 VAL A C 1
ATOM 658 O O . VAL A 1 85 ? 3.694 -6.877 7.728 1.00 96.81 85 VAL A O 1
ATOM 661 N N . ASN A 1 86 ? 4.369 -5.386 9.259 1.00 96.00 86 ASN A N 1
ATOM 662 C CA . ASN A 1 86 ? 3.929 -6.194 10.399 1.00 96.00 86 ASN A CA 1
ATOM 663 C C . ASN A 1 86 ? 2.403 -6.359 10.434 1.00 96.00 86 ASN A C 1
ATOM 665 O O . ASN A 1 86 ? 1.913 -7.464 10.653 1.00 96.00 86 ASN A O 1
ATOM 669 N N . ALA A 1 87 ? 1.640 -5.295 10.172 1.00 96.69 87 ALA A N 1
ATOM 670 C CA . ALA A 1 87 ? 0.182 -5.373 10.084 1.00 96.69 87 ALA A CA 1
ATOM 671 C C . ALA A 1 87 ? -0.276 -6.298 8.941 1.00 96.69 87 ALA A C 1
ATOM 673 O O . ALA A 1 87 ? -1.200 -7.096 9.118 1.00 96.69 87 ALA A O 1
ATOM 674 N N . TYR A 1 88 ? 0.412 -6.257 7.794 1.00 97.00 88 TYR A N 1
ATOM 675 C CA . TYR A 1 88 ? 0.198 -7.202 6.699 1.00 97.00 88 TYR A CA 1
ATOM 676 C C . TYR A 1 88 ? 0.441 -8.642 7.156 1.00 97.00 88 TYR A C 1
ATOM 678 O O . TYR A 1 88 ? -0.405 -9.508 6.923 1.00 97.00 88 TYR A O 1
ATOM 686 N N . ALA A 1 89 ? 1.566 -8.900 7.829 1.00 95.88 89 ALA A N 1
ATOM 687 C CA . ALA A 1 89 ? 1.912 -10.227 8.324 1.00 95.88 89 ALA A CA 1
ATOM 688 C C . ALA A 1 89 ? 0.859 -10.751 9.313 1.00 95.88 89 ALA A C 1
ATOM 690 O O . ALA A 1 89 ? 0.412 -11.889 9.187 1.00 95.88 89 ALA A O 1
ATOM 691 N N . LEU A 1 90 ? 0.385 -9.905 10.231 1.00 95.19 90 LEU A N 1
ATOM 692 C CA . LEU A 1 90 ? -0.637 -10.240 11.233 1.00 95.19 90 LEU A CA 1
ATOM 693 C C . LEU A 1 90 ? -2.049 -10.433 10.662 1.00 95.19 90 LEU A C 1
ATOM 695 O O . LEU A 1 90 ? -2.962 -10.790 11.402 1.00 95.19 90 LEU A O 1
ATOM 699 N N . GLY A 1 91 ? -2.249 -10.221 9.361 1.00 95.81 91 GLY A N 1
ATOM 700 C CA . GLY A 1 91 ? -3.535 -10.479 8.726 1.00 95.81 91 GLY A CA 1
ATOM 701 C C . GLY A 1 91 ? -4.508 -9.301 8.739 1.00 95.81 91 GLY A C 1
ATOM 702 O O . GLY A 1 91 ? -5.682 -9.501 8.435 1.00 95.81 91 GLY A O 1
ATOM 703 N N . CYS A 1 92 ? -4.054 -8.082 9.050 1.00 96.75 92 CYS A N 1
ATOM 704 C CA . CYS A 1 92 ? -4.896 -6.888 8.954 1.00 96.75 92 CYS A CA 1
ATOM 705 C C . CYS A 1 92 ? -5.350 -6.644 7.502 1.00 96.75 92 CYS A C 1
ATOM 707 O O . CYS A 1 92 ? -4.645 -7.021 6.559 1.00 96.75 92 CYS A O 1
ATOM 709 N N . THR A 1 93 ? -6.518 -6.021 7.332 1.00 97.69 93 THR A N 1
ATOM 710 C CA . THR A 1 93 ? -7.047 -5.563 6.034 1.00 97.69 93 THR A CA 1
ATOM 711 C C . THR A 1 93 ? -7.254 -4.052 6.054 1.00 97.69 93 THR A C 1
ATOM 713 O O . THR A 1 93 ? -7.339 -3.455 7.136 1.00 97.69 93 THR A O 1
ATOM 716 N N . ASP A 1 94 ? -7.325 -3.424 4.883 1.00 96.38 94 ASP A N 1
ATOM 717 C CA . ASP A 1 94 ? -7.612 -1.994 4.763 1.00 96.38 94 ASP A CA 1
ATOM 718 C C . ASP A 1 94 ? -8.990 -1.638 5.340 1.00 96.38 94 ASP A C 1
ATOM 720 O O . ASP A 1 94 ? -9.093 -0.654 6.075 1.00 96.38 94 ASP A O 1
ATOM 724 N N . GLU A 1 95 ? -10.027 -2.453 5.128 1.00 96.88 95 GLU A N 1
ATOM 725 C CA . GLU A 1 95 ? -11.355 -2.192 5.706 1.00 96.88 95 GLU A CA 1
ATOM 726 C C . GLU A 1 95 ? -11.373 -2.378 7.225 1.00 96.88 95 GLU A C 1
ATOM 728 O O . GLU A 1 95 ? -11.998 -1.591 7.940 1.00 96.88 95 GLU A O 1
ATOM 733 N N . GLY A 1 96 ? -10.663 -3.388 7.737 1.00 96.38 96 GLY A N 1
ATOM 734 C CA . GLY A 1 96 ? -10.551 -3.631 9.174 1.00 96.38 96 GLY A CA 1
ATOM 735 C C . GLY A 1 96 ? -9.871 -2.469 9.897 1.00 96.38 96 GLY A C 1
ATOM 736 O O . GLY A 1 96 ? -10.374 -1.986 10.911 1.00 96.38 96 GLY A O 1
ATOM 737 N N . LEU A 1 97 ? -8.761 -1.970 9.347 1.00 96.25 97 LEU A N 1
ATOM 738 C CA . LEU A 1 97 ? -8.049 -0.817 9.905 1.00 96.25 97 LEU A CA 1
ATOM 739 C C . LEU A 1 97 ? -8.848 0.483 9.739 1.00 96.25 97 LEU A C 1
ATOM 741 O O . LEU A 1 97 ? -8.899 1.288 10.670 1.00 96.25 97 LEU A O 1
ATOM 745 N N . ARG A 1 98 ? -9.524 0.671 8.599 1.00 96.00 98 ARG A N 1
ATOM 746 C CA . ARG A 1 98 ? -10.419 1.814 8.356 1.00 96.00 98 ARG A CA 1
ATOM 747 C C . ARG A 1 98 ? -11.536 1.875 9.390 1.00 96.00 98 ARG A C 1
ATOM 749 O O . ARG A 1 98 ? -11.823 2.956 9.908 1.00 96.00 98 ARG A O 1
ATOM 756 N N . LYS A 1 99 ? -12.140 0.728 9.708 1.00 95.31 99 LYS A N 1
ATOM 757 C CA . LYS A 1 99 ? -13.178 0.623 10.735 1.00 95.31 99 LYS A CA 1
ATOM 758 C C . LYS A 1 99 ? -12.647 1.050 12.101 1.00 95.31 99 LYS A C 1
ATOM 760 O O . LYS A 1 99 ? -13.237 1.928 12.713 1.00 95.31 99 LYS A O 1
ATOM 765 N N . GLU A 1 100 ? -11.506 0.517 12.540 1.00 94.38 100 GLU A N 1
ATOM 766 C CA . GLU A 1 100 ? -10.919 0.885 13.839 1.00 94.38 100 GLU A CA 1
ATOM 767 C C . GLU A 1 100 ? -10.612 2.388 13.939 1.00 94.38 100 GLU A C 1
ATOM 769 O O . GLU A 1 100 ? -10.934 3.018 14.946 1.00 94.38 100 GLU A O 1
ATOM 774 N N . LEU A 1 101 ? -10.037 2.992 12.891 1.00 91.38 101 LEU A N 1
ATOM 775 C CA . LEU A 1 101 ? -9.739 4.431 12.874 1.00 91.38 101 LEU A CA 1
ATOM 776 C C . LEU A 1 101 ? -11.003 5.300 12.837 1.00 91.38 101 LEU A C 1
ATOM 778 O O . LEU A 1 101 ? -11.034 6.369 13.452 1.00 91.38 101 LEU A O 1
ATOM 782 N N . THR A 1 102 ? -12.052 4.845 12.154 1.00 90.88 102 THR A N 1
ATOM 783 C CA . THR A 1 102 ? -13.343 5.548 12.104 1.00 90.88 102 THR A CA 1
ATOM 784 C C . THR A 1 102 ? -14.070 5.454 13.443 1.00 90.88 102 THR A C 1
ATOM 786 O O . THR A 1 102 ? -14.480 6.480 13.979 1.00 90.88 102 THR A O 1
ATOM 789 N N . ASP A 1 103 ? -14.119 4.267 14.050 1.00 87.81 103 ASP A N 1
ATOM 790 C CA . ASP A 1 103 ? -14.699 4.052 15.380 1.00 87.81 103 ASP A CA 1
ATOM 791 C C . ASP A 1 103 ? -13.986 4.917 16.435 1.00 87.81 103 ASP A C 1
ATOM 793 O O . ASP A 1 103 ? -14.607 5.461 17.351 1.00 87.81 103 ASP A O 1
ATOM 797 N N . MET A 1 104 ? -12.669 5.095 16.307 1.00 83.19 104 MET A N 1
ATOM 798 C CA . MET A 1 104 ? -11.894 5.995 17.161 1.00 83.19 104 MET A CA 1
ATOM 799 C C . MET A 1 104 ? -12.219 7.473 16.955 1.00 83.19 104 MET A C 1
ATOM 801 O O . MET A 1 104 ? -12.351 8.218 17.930 1.00 83.19 104 MET A O 1
ATOM 805 N N . LYS A 1 105 ? -12.320 7.898 15.692 1.00 80.88 105 LYS A N 1
ATOM 806 C CA . LYS A 1 105 ? -12.726 9.258 15.324 1.00 80.88 105 LYS A CA 1
ATOM 807 C C . LYS A 1 105 ? -14.091 9.578 15.937 1.00 80.88 105 LYS A C 1
ATOM 809 O O . LYS A 1 105 ? -14.251 10.644 16.531 1.00 80.88 105 LYS A O 1
ATOM 814 N N . ASP A 1 106 ? -15.029 8.639 15.849 1.00 79.00 106 ASP A N 1
ATOM 815 C CA . ASP A 1 106 ? -16.409 8.806 16.311 1.00 79.00 106 ASP A CA 1
ATOM 816 C C . ASP A 1 106 ? -16.532 8.716 17.842 1.00 79.00 106 ASP A C 1
ATOM 818 O O . ASP A 1 106 ? -17.336 9.425 18.444 1.00 79.00 106 ASP A O 1
ATOM 822 N N . SER A 1 107 ? -15.686 7.915 18.498 1.00 73.12 107 SER A N 1
ATOM 823 C CA . SER A 1 107 ? -15.608 7.833 19.968 1.00 73.12 107 SER A CA 1
ATOM 824 C C . SER A 1 107 ? -14.816 8.974 20.621 1.00 73.12 107 SER A C 1
ATOM 826 O O . SER A 1 107 ? -14.738 9.043 21.848 1.00 73.12 107 SER A O 1
ATOM 828 N N . GLY A 1 108 ? -14.236 9.884 19.830 1.00 62.56 108 GLY A N 1
ATOM 829 C CA . GLY A 1 108 ? -13.480 11.033 20.333 1.00 62.56 108 GLY A CA 1
ATOM 830 C C . GLY A 1 108 ? -12.152 10.659 21.000 1.00 62.56 108 GLY A C 1
ATOM 831 O O . GLY A 1 108 ? -11.599 11.464 21.751 1.00 62.56 108 GLY A O 1
ATOM 832 N N . ILE A 1 109 ? -11.634 9.451 20.746 1.00 63.47 109 ILE A N 1
ATOM 833 C CA . ILE A 1 109 ? -10.363 8.990 21.311 1.00 63.47 109 ILE A CA 1
ATOM 834 C C . ILE A 1 109 ? -9.221 9.791 20.678 1.00 63.47 109 ILE A C 1
ATOM 836 O O . ILE A 1 109 ? -8.908 9.668 19.494 1.00 63.47 109 ILE A O 1
ATOM 840 N N . GLU A 1 110 ? -8.576 10.622 21.494 1.00 65.44 110 GLU A N 1
ATOM 841 C CA . GLU A 1 110 ? -7.475 11.481 21.069 1.00 65.44 110 GLU A CA 1
ATOM 842 C C . GLU A 1 110 ? -6.172 10.681 20.923 1.00 65.44 110 GLU A C 1
ATOM 844 O O . GLU A 1 110 ? -5.647 10.112 21.886 1.00 65.44 110 GLU A O 1
ATOM 849 N N . ILE A 1 111 ? -5.583 10.688 19.725 1.00 65.06 111 ILE A N 1
ATOM 850 C CA . ILE A 1 111 ? -4.245 10.128 19.517 1.00 65.06 111 ILE A CA 1
ATOM 851 C C . ILE A 1 111 ? -3.220 11.162 19.977 1.00 65.06 111 ILE A C 1
ATOM 853 O O . ILE A 1 111 ? -3.001 12.183 19.325 1.00 65.06 111 ILE A O 1
ATOM 857 N N . LYS A 1 112 ? -2.563 10.888 21.110 1.00 58.38 112 LYS A N 1
ATOM 858 C CA . LYS A 1 112 ? -1.427 11.694 21.576 1.00 58.38 112 LYS A CA 1
ATOM 859 C C . LYS A 1 112 ? -0.324 11.700 20.511 1.00 58.38 112 LYS A C 1
ATOM 861 O O . LYS A 1 112 ? 0.167 10.636 20.119 1.00 58.38 112 LYS A O 1
ATOM 866 N N . ARG A 1 113 ? 0.093 12.900 20.088 1.00 54.56 113 ARG A N 1
ATOM 867 C CA . ARG A 1 113 ? 1.360 13.118 19.369 1.00 54.56 113 ARG A CA 1
ATOM 868 C C . ARG A 1 113 ? 2.499 12.596 20.254 1.00 54.56 113 ARG A 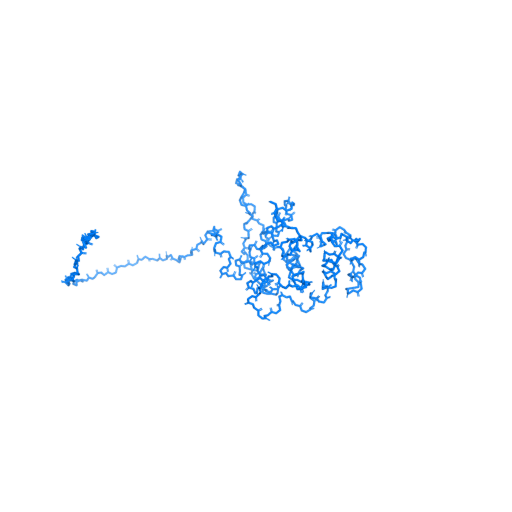C 1
ATOM 870 O O . ARG A 1 113 ? 2.418 12.729 21.478 1.00 54.56 113 ARG A O 1
ATOM 877 N N . MET A 1 114 ? 3.533 11.982 19.672 1.00 48.81 114 MET A N 1
ATOM 878 C CA . MET A 1 114 ? 4.691 11.532 20.459 1.00 48.81 114 MET A CA 1
ATOM 879 C C . MET A 1 114 ? 5.239 12.688 21.306 1.00 48.81 114 MET A C 1
ATOM 881 O O . MET A 1 114 ? 5.430 13.795 20.802 1.00 48.81 114 MET A O 1
ATOM 885 N N . GLN A 1 115 ? 5.462 12.421 22.597 1.00 43.03 115 GLN A N 1
ATOM 886 C CA . GLN A 1 115 ? 6.095 13.366 23.513 1.00 43.03 115 GLN A CA 1
ATOM 887 C C . GLN A 1 115 ? 7.523 13.648 23.035 1.00 43.03 115 GLN A C 1
ATOM 889 O O . GLN A 1 115 ? 8.296 12.727 22.777 1.00 43.03 115 GLN A O 1
ATOM 894 N N . ASN A 1 116 ? 7.862 14.929 22.910 1.00 42.62 116 ASN A N 1
ATOM 895 C CA . ASN A 1 116 ? 9.224 15.367 22.643 1.00 42.62 116 ASN A CA 1
ATOM 896 C C . ASN A 1 116 ? 10.115 15.081 23.862 1.00 42.62 116 ASN A C 1
ATOM 898 O O . ASN A 1 116 ? 9.730 15.370 24.997 1.00 42.62 116 ASN A O 1
ATOM 902 N N . TYR A 1 117 ? 11.344 14.617 23.622 1.00 44.50 117 TYR A N 1
ATOM 903 C CA . TYR A 1 117 ? 12.452 14.851 24.546 1.00 44.50 117 TYR A CA 1
ATOM 904 C C . TYR A 1 117 ? 12.738 16.361 24.544 1.00 44.50 117 TYR A C 1
ATOM 906 O O . TYR A 1 117 ? 13.473 16.863 23.702 1.00 44.50 117 TYR A O 1
ATOM 914 N N . GLY A 1 118 ? 12.074 17.091 25.441 1.00 45.84 118 GLY A N 1
ATOM 915 C CA . GLY A 1 118 ? 12.211 18.540 25.600 1.00 45.84 118 GLY A CA 1
ATOM 916 C C . GLY A 1 118 ? 10.925 19.303 25.278 1.00 45.84 118 GLY A C 1
ATOM 917 O O . GLY A 1 118 ? 10.574 19.496 24.118 1.00 45.84 118 GLY A O 1
ATOM 918 N N . GLY A 1 119 ? 10.243 19.776 26.325 1.00 41.59 119 GLY A N 1
ATOM 919 C CA . GLY A 1 119 ? 9.172 20.772 26.225 1.00 41.59 119 GLY A CA 1
ATOM 920 C C . GLY A 1 119 ? 7.752 20.200 26.205 1.00 41.59 119 GLY A C 1
ATOM 921 O O . GLY A 1 119 ? 7.257 19.717 25.191 1.00 41.59 119 GLY A O 1
ATOM 922 N N . SER A 1 120 ? 7.075 20.321 27.347 1.00 37.66 120 SER A N 1
ATOM 923 C CA . SER A 1 120 ? 5.670 19.981 27.579 1.00 37.66 120 SER A CA 1
ATOM 924 C C . SER A 1 120 ? 4.713 20.860 26.758 1.00 37.66 120 SER A C 1
ATOM 926 O O . SER A 1 120 ? 4.211 21.864 27.254 1.00 37.66 120 SER A O 1
ATOM 928 N N . THR A 1 121 ? 4.390 20.459 25.529 1.00 39.22 121 THR A N 1
ATOM 929 C CA . THR A 1 121 ? 3.104 20.805 24.899 1.00 39.22 121 THR A CA 1
ATOM 930 C C . THR A 1 121 ? 2.541 19.568 24.200 1.00 39.22 121 THR A C 1
ATOM 932 O O . THR A 1 121 ? 2.836 19.263 23.048 1.00 39.22 121 THR A O 1
ATOM 935 N N . SER A 1 122 ? 1.728 18.797 24.928 1.00 44.69 122 SER A N 1
ATOM 936 C CA . SER A 1 122 ? 0.895 17.749 24.331 1.00 44.69 122 SER A CA 1
ATOM 937 C C . SER A 1 122 ? -0.217 18.424 23.526 1.00 44.69 122 SER A C 1
ATOM 939 O O . SER A 1 122 ? -1.316 18.6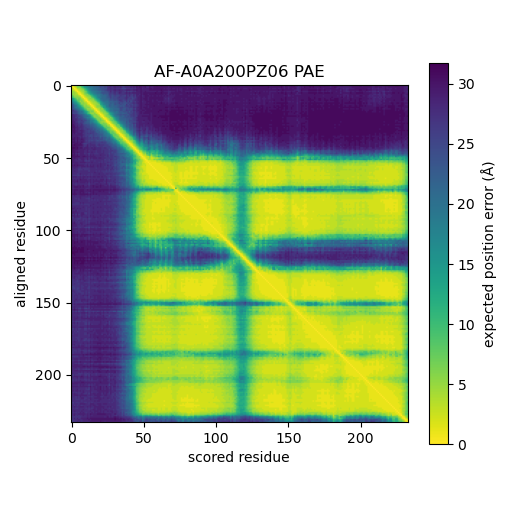24 24.039 1.00 44.69 122 SER A O 1
ATOM 941 N N . LEU A 1 123 ? 0.066 18.807 22.280 1.00 46.34 123 LEU A N 1
ATOM 942 C CA . LEU A 1 123 ? -0.961 19.281 21.355 1.00 46.34 123 LEU A CA 1
ATOM 943 C C . LEU A 1 123 ? -1.853 18.092 20.981 1.00 46.34 123 LEU A C 1
ATOM 945 O O . LEU A 1 123 ? -1.455 17.205 20.226 1.00 46.34 123 LEU A O 1
ATOM 949 N N . LYS A 1 124 ? -3.039 18.051 21.588 1.00 54.66 124 LYS A N 1
ATOM 950 C CA . LYS A 1 124 ? -4.127 17.133 21.249 1.00 54.66 124 LYS A CA 1
ATOM 951 C C . LYS A 1 124 ? -4.662 17.534 19.874 1.00 54.66 124 LYS A C 1
ATOM 953 O O . LYS A 1 124 ? -5.045 18.688 19.696 1.00 54.66 124 LYS A O 1
ATOM 958 N N . SER A 1 125 ? -4.677 16.621 18.906 1.00 58.75 125 SER A N 1
ATOM 959 C CA . SER A 1 125 ? -5.247 16.883 17.581 1.00 58.75 125 SER A CA 1
ATOM 960 C C . SER A 1 125 ? -6.370 15.902 17.267 1.00 58.75 125 SER A C 1
ATOM 962 O O . SER A 1 125 ? -6.216 14.684 17.397 1.00 58.75 125 SER A O 1
ATOM 964 N N . LYS A 1 126 ? -7.509 16.457 16.840 1.00 70.50 126 LYS A N 1
ATOM 965 C CA . LYS A 1 126 ? -8.661 15.704 16.336 1.00 70.50 126 LYS A CA 1
ATOM 966 C C . LYS A 1 126 ? -8.246 14.899 15.099 1.00 70.50 126 LYS A C 1
ATOM 968 O O . LYS A 1 126 ? -7.353 15.321 14.369 1.00 70.50 126 LYS A O 1
ATOM 973 N N . ILE A 1 127 ? -8.846 13.730 14.897 1.00 76.62 127 ILE A N 1
ATOM 974 C CA . ILE A 1 127 ? -8.643 12.904 13.699 1.00 76.62 127 ILE A CA 1
ATOM 975 C C . ILE A 1 127 ? -9.576 13.426 12.602 1.00 76.62 127 ILE A C 1
ATOM 977 O O . ILE A 1 127 ? -10.786 13.503 12.827 1.00 76.62 127 ILE A O 1
ATOM 981 N N . PHE A 1 128 ? -9.026 13.805 11.447 1.00 77.94 128 PHE A N 1
ATOM 982 C CA . PHE A 1 128 ? -9.811 14.196 10.272 1.00 77.94 128 PHE A CA 1
ATOM 983 C C . PHE A 1 128 ? -10.082 12.985 9.371 1.00 77.94 128 PHE A C 1
ATOM 985 O O . PHE A 1 128 ? -9.293 12.041 9.345 1.00 77.94 128 PHE A O 1
ATOM 992 N N . SER A 1 129 ? -11.210 12.989 8.651 1.00 82.06 129 SER A N 1
ATOM 993 C CA . SER A 1 129 ? -11.589 11.854 7.793 1.00 82.06 129 SER A CA 1
ATOM 994 C C . SER A 1 129 ? -10.593 11.679 6.652 1.00 82.06 129 SER A C 1
ATOM 996 O O . SER A 1 129 ? -10.164 10.568 6.367 1.00 82.06 129 SER A O 1
ATOM 998 N N . GLU A 1 130 ? -10.151 12.796 6.084 1.00 87.62 130 GLU A N 1
ATOM 999 C CA . GLU A 1 130 ? -9.208 12.857 4.975 1.00 87.62 130 GLU A CA 1
ATOM 1000 C C . GLU A 1 130 ? -7.842 12.270 5.363 1.00 87.62 130 GLU A C 1
ATOM 1002 O O . GLU A 1 130 ? -7.222 11.564 4.574 1.00 87.62 130 GLU A O 1
ATOM 1007 N N . GLU A 1 131 ? -7.387 12.498 6.602 1.00 90.31 131 GLU A N 1
ATOM 1008 C CA . GLU A 1 131 ? -6.153 11.883 7.112 1.00 90.31 131 GLU A CA 1
ATOM 1009 C C . GLU A 1 131 ? -6.292 10.364 7.254 1.00 90.31 131 GLU A C 1
ATOM 1011 O O . GLU A 1 131 ? -5.332 9.633 7.008 1.00 90.31 131 GLU A O 1
ATOM 1016 N N . VAL A 1 132 ? -7.462 9.880 7.688 1.00 91.94 132 VAL A N 1
ATOM 1017 C CA . VAL A 1 132 ? -7.725 8.438 7.805 1.00 91.94 132 VAL A CA 1
ATOM 1018 C C . VAL A 1 132 ? -7.714 7.806 6.422 1.00 91.94 132 VAL A C 1
ATOM 1020 O O . VAL A 1 132 ? -7.033 6.801 6.231 1.00 91.94 132 VAL A O 1
ATOM 1023 N N . ASP A 1 133 ? -8.407 8.407 5.459 1.00 94.81 133 ASP A N 1
ATOM 1024 C CA . ASP A 1 133 ? -8.468 7.910 4.086 1.00 94.81 133 ASP A CA 1
ATOM 1025 C C . ASP A 1 133 ? -7.079 7.841 3.447 1.00 94.81 133 ASP A C 1
ATOM 1027 O O . ASP A 1 133 ? -6.707 6.809 2.884 1.00 94.81 133 ASP A O 1
ATOM 1031 N N . GLU A 1 134 ? -6.273 8.888 3.620 1.00 95.50 134 GLU A N 1
ATOM 1032 C CA . GLU A 1 134 ? -4.909 8.945 3.104 1.00 95.50 134 GLU A CA 1
ATOM 1033 C C . GLU A 1 134 ? -3.980 7.945 3.819 1.00 95.50 134 GLU A C 1
ATOM 1035 O O . GLU A 1 134 ? -3.201 7.249 3.168 1.00 95.50 134 GLU A O 1
ATOM 1040 N N . CYS A 1 135 ? -4.091 7.792 5.144 1.00 96.19 135 CYS A N 1
ATOM 1041 C CA . CYS A 1 135 ? -3.335 6.780 5.888 1.00 96.19 135 CYS A CA 1
ATOM 1042 C C . CYS A 1 135 ? -3.678 5.357 5.423 1.00 96.19 135 CYS A C 1
ATOM 1044 O O . CYS A 1 135 ? -2.778 4.530 5.250 1.00 96.19 135 CYS A O 1
ATOM 1046 N N . ILE A 1 136 ? -4.966 5.057 5.228 1.00 97.81 136 ILE A N 1
ATOM 1047 C CA . ILE A 1 136 ? -5.411 3.750 4.736 1.00 97.81 136 ILE A CA 1
ATOM 1048 C C . ILE A 1 136 ? -4.913 3.529 3.309 1.00 97.81 136 ILE A C 1
ATOM 1050 O O . ILE A 1 136 ? -4.397 2.454 3.022 1.00 97.81 136 ILE A O 1
ATOM 1054 N N . LEU A 1 137 ? -4.960 4.543 2.444 1.00 97.75 137 LEU A N 1
ATOM 1055 C CA . LEU A 1 137 ? -4.425 4.445 1.088 1.00 97.75 137 LEU A CA 1
ATOM 1056 C C . LEU A 1 137 ? -2.922 4.116 1.078 1.00 97.75 137 LEU A C 1
ATOM 1058 O O . LEU A 1 137 ? -2.491 3.234 0.334 1.00 97.75 137 LEU A O 1
ATOM 1062 N N . TRP A 1 138 ? -2.120 4.761 1.933 1.00 98.12 138 TRP A N 1
ATOM 1063 C CA . TRP A 1 138 ? -0.695 4.430 2.069 1.00 98.12 138 TRP A CA 1
ATOM 1064 C C . TRP A 1 138 ? -0.487 2.973 2.501 1.00 98.12 138 TRP A C 1
ATOM 1066 O O . TRP A 1 138 ? 0.385 2.288 1.963 1.00 98.12 138 TRP A O 1
ATOM 1076 N N . LEU A 1 139 ? -1.295 2.479 3.442 1.00 98.00 139 LEU A N 1
ATOM 1077 C CA . LEU A 1 139 ? -1.242 1.082 3.880 1.00 98.00 139 LEU A CA 1
ATOM 1078 C C . LEU A 1 139 ? -1.641 0.113 2.768 1.00 98.00 139 LEU A C 1
ATOM 1080 O O . LEU A 1 139 ? -0.949 -0.883 2.558 1.00 98.00 139 LEU A O 1
ATOM 1084 N N . SER A 1 140 ? -2.691 0.424 2.011 1.00 98.56 140 SER A N 1
ATOM 1085 C CA . SER A 1 140 ? -3.105 -0.386 0.869 1.00 98.56 140 SER A CA 1
ATOM 1086 C C . SER A 1 140 ? -2.009 -0.454 -0.195 1.00 98.56 140 SER A C 1
ATOM 1088 O O . SER A 1 140 ? -1.728 -1.535 -0.705 1.00 98.56 140 SER A O 1
ATOM 1090 N N . ILE A 1 141 ? -1.309 0.652 -0.474 1.00 98.44 141 ILE A N 1
ATOM 1091 C CA . ILE A 1 141 ? -0.152 0.657 -1.385 1.00 98.44 141 ILE A CA 1
ATOM 1092 C C . ILE A 1 141 ? 0.973 -0.246 -0.859 1.00 98.44 141 ILE A C 1
ATOM 1094 O O . ILE A 1 141 ? 1.542 -1.013 -1.639 1.00 98.44 141 ILE A O 1
ATOM 1098 N N . ILE A 1 142 ? 1.276 -0.216 0.445 1.00 98.25 142 ILE A N 1
ATOM 1099 C CA . ILE A 1 142 ? 2.255 -1.134 1.060 1.00 98.25 142 ILE A CA 1
ATOM 1100 C C . ILE A 1 142 ? 1.821 -2.591 0.841 1.00 98.25 142 ILE A C 1
ATOM 1102 O O . ILE A 1 142 ? 2.614 -3.407 0.371 1.00 98.25 142 ILE A O 1
ATOM 1106 N N . PHE A 1 143 ? 0.563 -2.924 1.133 1.00 98.00 143 PHE A N 1
ATOM 1107 C CA . PHE A 1 143 ? 0.042 -4.288 1.003 1.00 98.00 143 PHE A CA 1
ATOM 1108 C C . PHE A 1 143 ? 0.078 -4.782 -0.445 1.00 98.00 143 PHE A C 1
ATOM 1110 O O . PHE A 1 143 ? 0.559 -5.883 -0.709 1.00 98.00 143 PHE A O 1
ATOM 1117 N N . ILE A 1 144 ? -0.368 -3.957 -1.393 1.00 98.06 144 ILE A N 1
ATOM 1118 C CA . ILE A 1 144 ? -0.331 -4.274 -2.825 1.00 98.06 144 ILE A CA 1
ATOM 1119 C C . ILE A 1 144 ? 1.114 -4.436 -3.299 1.00 98.06 144 ILE A C 1
ATOM 1121 O O . ILE A 1 144 ? 1.409 -5.364 -4.047 1.00 98.06 144 ILE A O 1
ATOM 1125 N N . THR A 1 145 ? 2.036 -3.597 -2.823 1.00 97.50 145 THR A N 1
ATOM 1126 C CA . THR A 1 145 ? 3.463 -3.729 -3.143 1.00 97.50 145 THR A CA 1
ATOM 1127 C C . THR A 1 145 ? 4.004 -5.095 -2.725 1.00 97.50 145 THR A C 1
ATOM 1129 O O . THR A 1 145 ? 4.707 -5.728 -3.511 1.00 97.50 145 THR A O 1
ATOM 1132 N N . ILE A 1 146 ? 3.639 -5.583 -1.532 1.00 96.62 146 ILE A N 1
ATOM 1133 C CA . ILE A 1 146 ? 4.006 -6.931 -1.069 1.00 96.62 146 ILE A CA 1
ATOM 1134 C C . ILE A 1 146 ? 3.407 -8.001 -1.995 1.00 96.62 146 ILE A C 1
ATOM 1136 O O . ILE A 1 146 ? 4.119 -8.918 -2.401 1.00 96.62 146 ILE A O 1
ATOM 1140 N N . LEU A 1 147 ? 2.137 -7.866 -2.392 1.00 95.06 147 LEU A N 1
ATOM 1141 C CA . LEU A 1 147 ? 1.482 -8.790 -3.333 1.00 95.06 147 LEU A CA 1
ATOM 1142 C C . LEU A 1 147 ? 2.133 -8.806 -4.726 1.00 95.06 147 LEU A C 1
ATOM 1144 O O . LEU A 1 147 ? 2.078 -9.820 -5.417 1.00 95.06 147 LEU A O 1
ATOM 1148 N N . CYS A 1 148 ? 2.748 -7.700 -5.148 1.00 94.12 148 CYS A N 1
ATOM 1149 C CA . CYS A 1 148 ? 3.474 -7.601 -6.414 1.00 94.12 148 CYS A CA 1
ATOM 1150 C C . CYS A 1 148 ? 4.887 -8.210 -6.362 1.00 94.12 148 CYS A C 1
ATOM 1152 O O . CYS A 1 148 ? 5.582 -8.200 -7.380 1.00 94.12 148 CYS A O 1
ATOM 1154 N N . THR A 1 149 ? 5.342 -8.722 -5.212 1.00 89.75 149 THR A N 1
ATOM 1155 C CA . THR A 1 149 ? 6.666 -9.350 -5.111 1.00 89.75 149 THR A CA 1
ATOM 1156 C C . THR A 1 149 ? 6.660 -10.772 -5.697 1.00 89.75 149 THR A C 1
ATOM 1158 O O . THR A 1 149 ? 5.757 -11.556 -5.409 1.00 89.75 149 THR A O 1
ATOM 1161 N N . PRO A 1 150 ? 7.653 -11.141 -6.534 1.00 77.25 150 PRO A N 1
ATOM 1162 C CA . PRO A 1 150 ? 7.681 -12.433 -7.228 1.00 77.25 150 PRO A CA 1
ATOM 1163 C C . PRO A 1 150 ? 7.919 -13.628 -6.294 1.00 77.25 150 PRO A C 1
ATOM 1165 O O . PRO A 1 150 ? 7.614 -14.761 -6.659 1.00 77.25 150 PRO A O 1
ATOM 1168 N N . GLN A 1 151 ? 8.451 -13.392 -5.093 1.00 73.25 151 GLN A N 1
ATOM 1169 C CA . GLN A 1 151 ? 8.513 -14.375 -4.015 1.00 73.25 151 GLN A CA 1
ATOM 1170 C C . GLN A 1 151 ? 7.967 -13.716 -2.747 1.00 73.25 151 GLN A C 1
ATOM 1172 O O . GLN A 1 151 ? 8.456 -12.642 -2.396 1.00 73.25 151 GLN A O 1
ATOM 1177 N N . PRO A 1 152 ? 6.986 -14.320 -2.053 1.00 66.62 152 PRO A N 1
ATOM 1178 C CA . PRO A 1 152 ? 6.452 -13.746 -0.828 1.00 66.62 152 PRO A CA 1
ATOM 1179 C C . PRO A 1 152 ? 7.530 -13.785 0.255 1.00 66.62 152 PRO A C 1
ATOM 1181 O O . PRO A 1 152 ? 7.779 -14.815 0.879 1.00 66.62 152 PRO A O 1
ATOM 1184 N N . THR A 1 153 ? 8.185 -12.650 0.474 1.00 81.75 153 THR A N 1
ATOM 1185 C CA . THR A 1 153 ? 9.188 -12.491 1.534 1.00 81.75 153 THR A CA 1
ATOM 1186 C C . THR A 1 153 ? 8.553 -12.283 2.907 1.00 81.75 153 THR A C 1
ATOM 1188 O O . THR A 1 153 ? 9.195 -12.505 3.931 1.00 81.75 153 THR A O 1
ATOM 1191 N N . VAL A 1 154 ? 7.275 -11.895 2.936 1.00 90.81 154 VAL A N 1
ATOM 1192 C CA . VAL A 1 154 ? 6.490 -11.680 4.153 1.00 90.81 154 VAL A CA 1
ATOM 1193 C C . VAL A 1 154 ? 5.349 -12.692 4.194 1.00 90.81 154 VAL A C 1
ATOM 1195 O O . VAL A 1 154 ? 4.442 -12.662 3.361 1.00 90.81 154 VAL A O 1
ATOM 1198 N N . VAL A 1 155 ? 5.380 -13.583 5.186 1.00 92.38 155 VAL A N 1
ATOM 1199 C CA . VAL A 1 155 ? 4.297 -14.542 5.437 1.00 92.38 155 VAL A CA 1
ATOM 1200 C C . VAL A 1 155 ? 3.109 -13.818 6.065 1.00 92.38 155 VAL A C 1
ATOM 1202 O O . VAL A 1 155 ? 3.263 -13.099 7.052 1.00 92.38 155 VAL A O 1
ATOM 1205 N N . ARG A 1 156 ? 1.916 -14.040 5.509 1.00 94.19 156 ARG A N 1
ATOM 1206 C CA . ARG A 1 156 ? 0.651 -13.512 6.025 1.00 94.19 156 ARG A CA 1
ATOM 1207 C C . ARG A 1 156 ? -0.128 -14.595 6.767 1.00 94.19 156 ARG A C 1
ATOM 1209 O O . ARG A 1 156 ? -0.412 -15.648 6.206 1.00 94.19 156 ARG A O 1
ATOM 1216 N N . TRP A 1 157 ? -0.532 -14.304 8.000 1.00 90.56 157 TRP A N 1
ATOM 1217 C CA . TRP A 1 157 ? -1.240 -15.217 8.909 1.00 90.56 157 TRP A CA 1
ATOM 1218 C C . TRP A 1 157 ? -2.774 -15.140 8.795 1.00 90.56 157 TRP A C 1
ATOM 1220 O O . TRP A 1 157 ? -3.497 -15.404 9.751 1.00 90.56 157 TRP A O 1
ATOM 1230 N N . SER A 1 158 ? -3.285 -14.767 7.620 1.00 92.50 158 SER A N 1
ATOM 1231 C CA . SER A 1 158 ? -4.717 -14.677 7.325 1.00 92.50 158 SER A CA 1
ATOM 1232 C C . SER A 1 158 ? -4.979 -15.025 5.864 1.00 92.50 158 SER A C 1
ATOM 1234 O O . SER A 1 158 ? -4.209 -14.640 4.985 1.00 92.50 158 SER A O 1
ATOM 1236 N N . SER A 1 159 ? -6.082 -15.727 5.605 1.00 92.69 159 SER A N 1
ATOM 1237 C CA . SER A 1 159 ? -6.571 -16.007 4.252 1.00 92.69 159 SER A CA 1
ATOM 1238 C C . SER A 1 159 ? -7.417 -14.870 3.673 1.00 92.69 159 SER A C 1
ATOM 1240 O O . SER A 1 159 ? -7.741 -14.902 2.489 1.00 92.69 159 SER A O 1
ATOM 1242 N N . THR A 1 160 ? -7.802 -13.883 4.487 1.00 95.50 160 THR A N 1
ATOM 1243 C CA . THR A 1 160 ? -8.580 -12.732 4.020 1.00 95.50 160 THR A CA 1
ATOM 1244 C C . THR A 1 160 ? -7.696 -11.830 3.155 1.00 95.50 160 THR A C 1
ATOM 1246 O O . THR A 1 160 ? -6.580 -11.492 3.595 1.00 95.50 160 THR A O 1
ATOM 1249 N N . PRO A 1 161 ? -8.169 -11.409 1.963 1.00 96.62 161 PRO A N 1
ATOM 1250 C CA . PRO A 1 161 ? -7.467 -10.436 1.136 1.00 96.62 161 PRO A CA 1
ATOM 1251 C C . PRO A 1 161 ? -7.063 -9.199 1.954 1.00 96.62 161 PRO A C 1
ATOM 1253 O O . PRO A 1 161 ? -7.835 -8.746 2.798 1.00 96.62 161 PRO A O 1
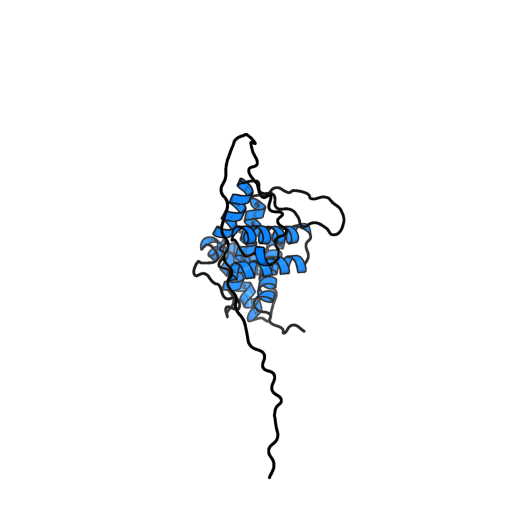ATOM 1256 N N . PRO A 1 162 ? -5.835 -8.683 1.785 1.00 96.69 162 PRO A N 1
ATOM 1257 C CA . PRO A 1 162 ? -5.336 -7.561 2.578 1.00 96.69 162 PRO A CA 1
ATOM 1258 C C . PRO A 1 162 ? -5.945 -6.217 2.162 1.00 96.69 162 PRO A C 1
ATOM 1260 O O . PRO A 1 162 ? -5.903 -5.277 2.949 1.00 96.69 162 PRO A O 1
ATOM 1263 N N . VAL A 1 163 ? -6.463 -6.128 0.938 1.00 97.81 163 VAL A N 1
ATOM 1264 C CA . VAL A 1 163 ? -7.075 -4.930 0.366 1.00 97.81 163 VAL A CA 1
ATOM 1265 C C . VAL A 1 163 ? -8.374 -5.295 -0.345 1.00 97.81 163 VAL A C 1
ATOM 1267 O O . VAL A 1 163 ? -8.458 -6.383 -0.924 1.00 97.81 163 VAL A O 1
ATOM 1270 N N . SER A 1 164 ? -9.336 -4.375 -0.348 1.00 97.56 164 SER A N 1
ATOM 1271 C CA . SER A 1 164 ? -10.537 -4.458 -1.190 1.00 97.56 164 SER A CA 1
ATOM 1272 C C . SER A 1 164 ? -10.209 -4.614 -2.683 1.00 97.56 164 SER A C 1
ATOM 1274 O O . SER A 1 164 ? -9.206 -4.091 -3.180 1.00 97.56 164 SER A O 1
ATOM 1276 N N . ASP A 1 165 ? -11.097 -5.282 -3.428 1.00 97.19 165 ASP A N 1
ATOM 1277 C CA . ASP A 1 165 ? -10.945 -5.484 -4.878 1.00 97.19 165 ASP A CA 1
ATOM 1278 C C . ASP A 1 165 ? -10.883 -4.159 -5.654 1.00 97.19 165 ASP A C 1
ATOM 1280 O O . ASP A 1 165 ? -10.147 -4.046 -6.634 1.00 97.19 165 ASP A O 1
ATOM 1284 N N . GLU A 1 166 ? -11.620 -3.141 -5.199 1.00 96.50 166 GLU A N 1
ATOM 1285 C CA . GLU A 1 166 ? -11.619 -1.805 -5.798 1.00 96.50 166 GLU A CA 1
ATOM 1286 C C . GLU A 1 166 ? -10.241 -1.142 -5.684 1.00 96.50 166 GLU A C 1
ATOM 1288 O O . GLU A 1 166 ? -9.662 -0.728 -6.691 1.00 96.50 166 GLU A O 1
ATOM 1293 N N . ILE A 1 167 ? -9.676 -1.091 -4.475 1.00 97.38 167 ILE A N 1
ATOM 1294 C CA . ILE A 1 167 ? -8.360 -0.487 -4.240 1.00 97.38 167 ILE A CA 1
ATOM 1295 C C . ILE A 1 167 ? -7.263 -1.304 -4.924 1.00 97.38 167 ILE A C 1
ATOM 1297 O O . ILE A 1 167 ? -6.330 -0.736 -5.503 1.00 97.38 167 ILE A O 1
ATOM 1301 N N . LEU A 1 168 ? -7.386 -2.634 -4.922 1.00 97.75 168 LEU A N 1
ATOM 1302 C CA . LEU A 1 168 ? -6.475 -3.503 -5.654 1.00 97.75 168 LEU A CA 1
ATOM 1303 C C . LEU A 1 168 ? -6.500 -3.191 -7.153 1.00 97.75 168 LEU A C 1
ATOM 1305 O O . LEU A 1 168 ? -5.437 -3.028 -7.748 1.00 97.75 168 LEU A O 1
ATOM 1309 N N . LEU A 1 169 ? -7.681 -3.077 -7.763 1.00 96.94 169 LEU A N 1
ATOM 1310 C CA . LEU A 1 169 ? -7.819 -2.752 -9.182 1.00 96.94 169 LEU A CA 1
ATOM 1311 C C . LEU A 1 169 ? -7.163 -1.407 -9.515 1.00 96.94 169 LEU A C 1
ATOM 1313 O O . LEU A 1 169 ? -6.408 -1.326 -10.481 1.00 96.94 169 LEU A O 1
ATOM 1317 N N . GLN A 1 170 ? -7.402 -0.387 -8.689 1.00 97.25 170 GLN A N 1
ATOM 1318 C CA . GLN A 1 170 ? -6.883 0.967 -8.899 1.00 97.25 170 GLN A CA 1
ATOM 1319 C C . GLN A 1 170 ? -5.349 1.047 -8.830 1.00 97.25 170 GLN A C 1
ATOM 1321 O O . GLN A 1 170 ? -4.734 1.780 -9.603 1.00 97.25 170 GLN A O 1
ATOM 1326 N N . TRP A 1 171 ? -4.715 0.296 -7.921 1.00 97.94 171 TRP A N 1
ATOM 1327 C CA . TRP A 1 171 ? -3.299 0.501 -7.576 1.00 97.94 171 TRP A CA 1
ATOM 1328 C C . TRP A 1 171 ? -2.364 -0.649 -7.952 1.00 97.94 171 TRP A C 1
ATOM 1330 O O . TRP A 1 171 ? -1.140 -0.480 -7.910 1.00 97.94 171 TRP A O 1
ATOM 1340 N N . LYS A 1 172 ? -2.892 -1.811 -8.354 1.00 97.75 172 LYS A N 1
ATOM 1341 C CA . LYS A 1 172 ? -2.073 -2.978 -8.720 1.00 97.75 172 LYS A CA 1
ATOM 1342 C C . LYS A 1 172 ? -1.144 -2.692 -9.891 1.00 97.75 172 LYS A C 1
ATOM 1344 O O . LYS A 1 172 ? 0.030 -3.042 -9.809 1.00 97.75 172 LYS A O 1
ATOM 1349 N N . GLY A 1 173 ? -1.637 -2.062 -10.956 1.00 97.31 173 GLY A N 1
ATOM 1350 C CA . GLY A 1 173 ? -0.821 -1.736 -12.129 1.00 97.31 173 GLY A CA 1
ATOM 1351 C C . GLY A 1 173 ? 0.324 -0.780 -11.788 1.00 97.31 173 GLY A C 1
ATOM 1352 O O . GLY A 1 173 ? 1.488 -1.064 -12.077 1.00 97.31 173 GLY A O 1
ATOM 1353 N N . PHE A 1 174 ? 0.012 0.279 -11.034 1.00 97.69 174 PHE A N 1
ATOM 1354 C CA . PHE A 1 174 ? 0.989 1.239 -10.515 1.00 97.69 174 PHE A CA 1
ATOM 1355 C C . PHE A 1 174 ? 2.109 0.558 -9.712 1.00 97.69 174 PHE A C 1
ATOM 1357 O O . PHE A 1 174 ? 3.294 0.741 -10.003 1.00 97.69 174 PHE A O 1
ATOM 1364 N N . CYS A 1 175 ? 1.745 -0.267 -8.724 1.00 97.50 175 CYS A N 1
ATOM 1365 C CA . CYS A 1 175 ? 2.715 -0.966 -7.881 1.00 97.50 175 CYS A CA 1
ATOM 1366 C C . CYS A 1 175 ? 3.516 -2.007 -8.678 1.00 97.50 175 CYS A C 1
ATOM 1368 O O . CYS A 1 175 ? 4.728 -2.120 -8.496 1.00 97.50 175 CYS A O 1
ATOM 1370 N N . ALA A 1 176 ? 2.870 -2.732 -9.596 1.00 96.19 176 ALA A N 1
ATOM 1371 C CA . ALA A 1 176 ? 3.512 -3.750 -10.422 1.00 96.19 176 ALA A CA 1
ATOM 1372 C C . ALA A 1 176 ? 4.548 -3.158 -11.386 1.00 96.19 176 ALA A C 1
ATOM 1374 O O . ALA A 1 176 ? 5.616 -3.744 -11.557 1.00 96.19 176 ALA A O 1
ATOM 1375 N N . LEU A 1 177 ? 4.286 -1.991 -11.987 1.00 96.19 177 LEU A N 1
ATOM 1376 C CA . LEU A 1 177 ? 5.266 -1.300 -12.834 1.00 96.19 177 LEU A CA 1
ATOM 1377 C C . LEU A 1 177 ? 6.550 -0.990 -12.062 1.00 96.19 177 LEU A C 1
ATOM 1379 O O . LEU A 1 177 ? 7.652 -1.260 -12.548 1.00 96.19 177 LEU A O 1
ATOM 1383 N N . ILE A 1 178 ? 6.402 -0.462 -10.848 1.00 96.38 178 ILE A N 1
ATOM 1384 C CA . ILE A 1 178 ? 7.530 -0.116 -9.985 1.00 96.38 178 ILE A CA 1
ATOM 1385 C C . ILE A 1 178 ? 8.258 -1.377 -9.512 1.00 96.38 178 ILE A C 1
ATOM 1387 O O . ILE A 1 178 ? 9.479 -1.446 -9.629 1.00 96.38 178 ILE A O 1
ATOM 1391 N N . ALA A 1 179 ? 7.532 -2.394 -9.041 1.00 94.19 179 ALA A N 1
ATOM 1392 C CA . ALA A 1 179 ? 8.121 -3.666 -8.628 1.00 94.19 179 ALA A CA 1
ATOM 1393 C C . ALA A 1 179 ? 8.899 -4.323 -9.780 1.00 94.19 179 ALA A C 1
ATOM 1395 O O . ALA A 1 179 ? 10.040 -4.743 -9.603 1.00 94.19 179 ALA A O 1
ATOM 1396 N N . ASN A 1 180 ? 8.353 -4.327 -10.996 1.00 93.00 180 ASN A N 1
ATOM 1397 C CA . ASN A 1 180 ? 9.055 -4.839 -12.171 1.00 93.00 180 ASN A CA 1
ATOM 1398 C C . ASN A 1 180 ? 10.331 -4.045 -12.472 1.00 93.00 180 ASN A C 1
ATOM 1400 O O . ASN A 1 180 ? 11.366 -4.640 -12.766 1.00 93.00 180 ASN A O 1
ATOM 1404 N N . ALA A 1 181 ? 10.299 -2.714 -12.373 1.00 92.31 181 ALA A N 1
ATOM 1405 C CA . ALA A 1 181 ? 11.506 -1.900 -12.509 1.00 92.31 181 ALA A CA 1
ATOM 1406 C C . ALA A 1 181 ? 12.531 -2.196 -11.398 1.00 92.31 181 ALA A C 1
ATOM 1408 O O . ALA A 1 181 ? 13.736 -2.208 -11.657 1.00 92.31 181 ALA A O 1
ATOM 1409 N N . TYR A 1 182 ? 12.060 -2.502 -10.188 1.00 92.12 182 TYR A N 1
ATOM 1410 C CA . TYR A 1 182 ? 12.902 -2.878 -9.060 1.00 92.12 182 TYR A CA 1
ATOM 1411 C C . TYR A 1 182 ? 13.653 -4.190 -9.308 1.00 92.12 182 TYR A C 1
ATOM 1413 O O . TYR A 1 182 ? 14.880 -4.209 -9.231 1.00 92.12 182 TYR A O 1
ATOM 1421 N N . TYR A 1 183 ? 12.939 -5.254 -9.682 1.00 87.81 183 TYR A N 1
ATOM 1422 C CA . TYR A 1 183 ? 13.522 -6.588 -9.854 1.00 87.81 183 TYR A CA 1
ATOM 1423 C C . TYR A 1 183 ? 14.223 -6.788 -11.200 1.00 87.81 183 TYR A C 1
ATOM 1425 O O . TYR A 1 183 ? 15.305 -7.361 -11.254 1.00 87.81 183 TYR A O 1
ATOM 1433 N N . ILE A 1 184 ? 13.618 -6.334 -12.300 1.00 87.12 184 ILE A N 1
ATOM 1434 C CA . ILE A 1 184 ? 14.098 -6.644 -13.658 1.00 87.12 184 ILE A CA 1
ATOM 1435 C C . ILE A 1 184 ? 15.165 -5.641 -14.103 1.00 87.12 184 ILE A C 1
ATOM 1437 O O . ILE A 1 184 ? 16.073 -5.991 -14.852 1.00 87.12 184 ILE A O 1
ATOM 1441 N N . ARG A 1 185 ? 15.063 -4.382 -13.659 1.00 83.62 185 ARG A N 1
ATOM 1442 C CA . ARG A 1 185 ? 15.930 -3.283 -14.120 1.00 83.62 185 ARG A CA 1
ATOM 1443 C C . ARG A 1 185 ? 16.923 -2.797 -13.059 1.00 83.62 185 ARG A C 1
ATOM 1445 O O . ARG A 1 185 ? 17.535 -1.755 -13.260 1.00 83.62 185 ARG A O 1
ATOM 1452 N N . GLY A 1 186 ? 17.078 -3.524 -11.950 1.00 82.94 186 GLY A N 1
ATOM 1453 C CA . GLY A 1 186 ? 18.054 -3.207 -10.903 1.00 82.94 186 GLY A CA 1
ATOM 1454 C C . GLY A 1 186 ? 17.738 -1.919 -10.138 1.00 82.94 186 GLY A C 1
ATOM 1455 O O . GLY A 1 186 ? 18.586 -1.037 -10.050 1.00 82.94 186 GLY A O 1
ATOM 1456 N N . MET A 1 187 ? 16.528 -1.809 -9.578 1.00 83.00 187 MET A N 1
ATOM 1457 C CA . MET A 1 187 ? 16.069 -0.643 -8.793 1.00 83.00 187 MET A CA 1
ATOM 1458 C C . MET A 1 187 ? 15.962 0.664 -9.594 1.00 83.00 187 MET A C 1
ATOM 1460 O O . MET A 1 187 ? 16.182 1.757 -9.071 1.00 83.00 187 MET A O 1
ATOM 1464 N N . ALA A 1 188 ? 15.605 0.566 -10.874 1.00 85.94 188 ALA A N 1
ATOM 1465 C CA . ALA A 1 188 ? 15.493 1.733 -11.739 1.00 85.94 188 ALA A CA 1
ATOM 1466 C C . ALA A 1 188 ? 14.279 2.604 -11.381 1.00 85.94 188 ALA A C 1
ATOM 1468 O O . ALA A 1 188 ? 13.142 2.131 -11.393 1.00 85.94 188 ALA A O 1
ATOM 1469 N N . TRP A 1 189 ? 14.505 3.902 -11.166 1.00 88.62 189 TRP A N 1
ATOM 1470 C CA . TRP A 1 189 ? 13.422 4.877 -11.059 1.00 88.62 189 TRP A CA 1
ATOM 1471 C C . TRP A 1 189 ? 12.714 5.035 -12.414 1.00 88.62 189 TRP A C 1
ATOM 1473 O O . TRP A 1 189 ? 13.346 5.217 -13.453 1.00 88.62 189 TRP A O 1
ATOM 1483 N N . LEU A 1 190 ? 11.384 4.967 -12.401 1.00 91.88 190 LEU A N 1
ATOM 1484 C CA . LEU A 1 190 ? 10.522 5.254 -13.541 1.00 91.88 190 LEU A CA 1
ATOM 1485 C C . LEU A 1 190 ? 10.223 6.758 -13.654 1.00 91.88 190 LEU A C 1
ATOM 1487 O O . LEU A 1 190 ? 10.080 7.435 -12.634 1.00 91.88 190 LEU A O 1
ATOM 1491 N N . PRO A 1 191 ? 10.058 7.294 -14.876 1.00 95.25 191 PRO A N 1
ATOM 1492 C CA . PRO A 1 191 ? 9.535 8.641 -15.059 1.00 95.25 191 PRO A CA 1
ATOM 1493 C C . PRO A 1 191 ? 8.137 8.775 -14.442 1.00 95.25 191 PRO A C 1
ATOM 1495 O O . PRO A 1 191 ? 7.254 7.963 -14.721 1.00 95.25 191 PRO A O 1
ATOM 1498 N N . VAL A 1 192 ? 7.902 9.850 -13.683 1.00 96.50 192 VAL A N 1
ATOM 1499 C CA . VAL A 1 192 ? 6.587 10.165 -13.081 1.00 96.50 192 VAL A CA 1
ATOM 1500 C C . VAL A 1 192 ? 5.467 10.137 -14.124 1.00 96.50 192 VAL A C 1
ATOM 1502 O O . VAL A 1 192 ? 4.379 9.636 -13.858 1.00 96.50 192 VAL A O 1
ATOM 1505 N N . LYS A 1 193 ?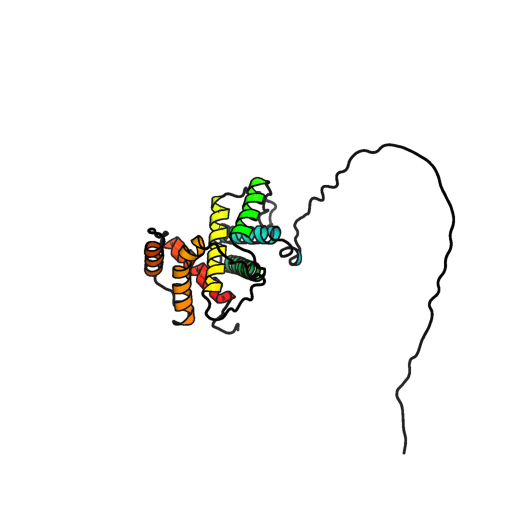 5.751 10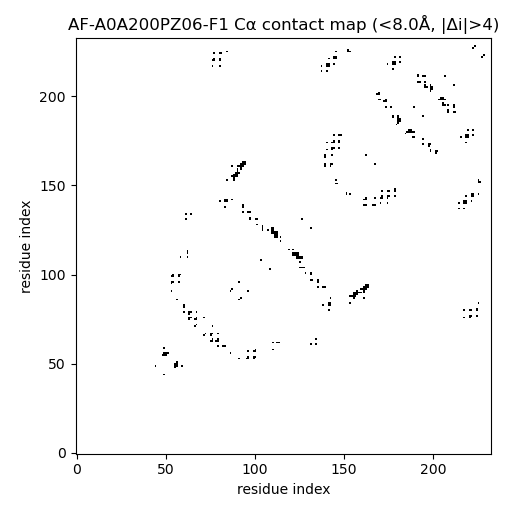.599 -15.349 1.00 96.50 193 LYS A N 1
ATOM 1506 C CA . LYS A 1 193 ? 4.773 10.603 -16.440 1.00 96.50 193 LYS A CA 1
ATOM 1507 C C . LYS A 1 193 ? 4.281 9.200 -16.807 1.00 96.50 193 LYS A C 1
ATOM 1509 O O . LYS A 1 193 ? 3.105 9.047 -17.115 1.00 96.50 193 LYS A O 1
ATOM 1514 N N . THR A 1 194 ? 5.147 8.187 -16.751 1.00 96.81 194 THR A N 1
ATOM 1515 C CA . THR A 1 194 ? 4.765 6.789 -16.997 1.00 96.81 194 THR A CA 1
ATOM 1516 C C . THR A 1 194 ? 3.748 6.319 -15.962 1.00 96.81 194 THR A C 1
ATOM 1518 O O . THR A 1 194 ? 2.752 5.701 -16.314 1.00 96.81 194 THR A O 1
ATOM 1521 N N . LEU A 1 195 ? 3.968 6.668 -14.695 1.00 97.25 195 LEU A N 1
ATOM 1522 C CA . LEU A 1 195 ? 3.079 6.301 -13.596 1.00 97.25 195 LEU A CA 1
ATOM 1523 C C . LEU A 1 195 ? 1.740 7.056 -13.645 1.00 97.25 195 LEU A C 1
ATOM 1525 O O . LEU A 1 195 ? 0.696 6.475 -13.374 1.00 97.25 195 LEU A O 1
ATOM 1529 N N . GLN A 1 196 ? 1.749 8.325 -14.057 1.00 97.69 196 GLN A N 1
ATOM 1530 C CA . GLN A 1 196 ? 0.515 9.087 -14.284 1.00 97.69 196 GLN A CA 1
ATOM 1531 C C . GLN A 1 196 ? -0.324 8.524 -15.435 1.00 97.69 196 GLN A C 1
ATOM 1533 O O . GLN A 1 196 ? -1.549 8.552 -15.365 1.00 97.69 196 GLN A O 1
ATOM 1538 N N . LEU A 1 197 ? 0.312 8.029 -16.503 1.00 98.06 197 LEU A N 1
ATOM 1539 C CA . LEU A 1 197 ? -0.407 7.384 -17.607 1.00 98.06 19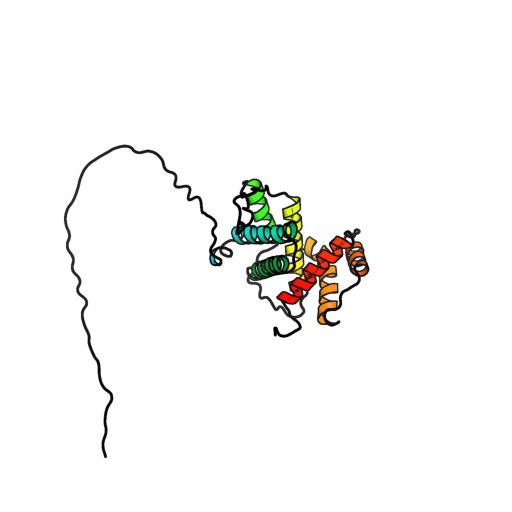7 LEU A CA 1
ATOM 1540 C C . LEU A 1 197 ? -1.096 6.094 -17.153 1.00 98.06 197 LEU A C 1
ATOM 1542 O O . LEU A 1 197 ? -2.211 5.835 -17.592 1.00 98.06 197 LEU A O 1
ATOM 1546 N N . GLU A 1 198 ? -0.476 5.340 -16.245 1.00 97.62 198 GLU A N 1
ATOM 1547 C CA . GLU A 1 198 ? -1.104 4.169 -15.626 1.00 97.62 198 GLU A CA 1
ATOM 1548 C C . GLU A 1 198 ? -2.336 4.563 -14.797 1.00 97.62 198 GLU A C 1
ATOM 1550 O O . GLU A 1 198 ? -3.415 4.015 -15.008 1.00 97.62 198 GLU A O 1
ATOM 1555 N N . GLN A 1 199 ? -2.221 5.568 -13.917 1.00 96.69 199 GLN A N 1
ATOM 1556 C CA . GLN A 1 199 ? -3.370 6.065 -13.143 1.00 96.69 199 GLN A CA 1
ATOM 1557 C C . GLN A 1 199 ? -4.507 6.542 -14.058 1.00 96.69 199 GLN A C 1
ATOM 1559 O O . GLN A 1 199 ? -5.662 6.169 -13.861 1.00 96.69 199 GLN A O 1
ATOM 1564 N N . MET A 1 200 ? -4.171 7.297 -15.109 1.00 97.38 200 MET A N 1
ATOM 1565 C CA . MET A 1 200 ? -5.133 7.770 -16.104 1.00 97.38 200 MET A CA 1
ATOM 1566 C C . MET A 1 200 ? -5.830 6.612 -16.829 1.00 97.38 200 MET A C 1
ATOM 1568 O O . MET A 1 200 ? -7.033 6.678 -17.063 1.00 97.38 200 MET A O 1
ATOM 1572 N N . ALA A 1 201 ? -5.098 5.554 -17.179 1.00 97.19 201 ALA A N 1
ATOM 1573 C CA . ALA A 1 201 ? -5.657 4.398 -17.873 1.00 97.19 201 ALA A CA 1
ATOM 1574 C C . ALA A 1 201 ? -6.630 3.593 -16.996 1.00 97.19 201 ALA A C 1
ATOM 1576 O O . ALA A 1 201 ? -7.590 3.031 -17.521 1.00 97.19 201 ALA A O 1
ATOM 1577 N N . VAL A 1 202 ? -6.397 3.545 -15.681 1.00 96.44 202 VAL A N 1
ATOM 1578 C CA . VAL A 1 202 ? -7.190 2.736 -14.742 1.00 96.44 202 VAL A CA 1
ATOM 1579 C C . VAL A 1 202 ? -8.350 3.523 -14.123 1.00 96.44 202 VAL A C 1
ATOM 1581 O O . VAL A 1 202 ? -9.471 3.025 -14.072 1.00 96.44 202 VAL A O 1
ATOM 1584 N N . VAL A 1 203 ? -8.095 4.748 -13.655 1.00 93.81 203 VAL A N 1
ATOM 1585 C CA . VAL A 1 203 ? -9.045 5.562 -12.865 1.00 93.81 203 VAL A CA 1
ATOM 1586 C C . VAL A 1 203 ? -9.619 6.731 -13.681 1.00 93.81 203 VAL A C 1
ATOM 1588 O O . VAL A 1 203 ? -10.531 7.423 -13.235 1.00 93.81 203 VAL A O 1
ATOM 1591 N N . GLY A 1 204 ? -9.104 6.990 -14.888 1.00 95.50 204 GLY A N 1
ATOM 1592 C CA . GLY A 1 204 ? -9.541 8.113 -15.730 1.00 95.50 204 GLY A CA 1
ATOM 1593 C C . GLY A 1 204 ? -9.062 9.485 -15.246 1.00 95.50 204 GLY A C 1
ATOM 1594 O O . GLY A 1 204 ? -9.393 10.506 -15.847 1.00 95.50 204 GLY A O 1
ATOM 1595 N N . THR A 1 205 ? -8.277 9.525 -14.170 1.00 95.00 205 THR A N 1
ATOM 1596 C CA . THR A 1 205 ? -7.619 10.723 -13.640 1.00 95.00 205 THR A CA 1
ATOM 1597 C C . THR A 1 205 ? -6.220 10.354 -13.150 1.00 95.00 205 THR A C 1
ATOM 1599 O O . THR A 1 205 ? -5.925 9.185 -12.910 1.00 95.00 205 THR A O 1
ATOM 1602 N N . ALA A 1 206 ? -5.331 11.339 -13.039 1.00 95.94 206 ALA A N 1
ATOM 1603 C CA . ALA A 1 206 ? -3.985 11.143 -12.512 1.00 95.94 206 ALA A CA 1
ATOM 1604 C C . ALA A 1 206 ? -3.734 12.132 -11.375 1.00 95.94 206 ALA A C 1
ATOM 1606 O O . ALA A 1 206 ? -4.139 13.292 -11.469 1.00 95.94 206 ALA A O 1
ATOM 1607 N N . GLU A 1 207 ? -3.054 11.676 -10.325 1.00 96.88 207 GLU A N 1
ATOM 1608 C CA . GLU A 1 207 ? -2.636 12.552 -9.234 1.00 96.88 207 GLU A CA 1
ATOM 1609 C C . GLU A 1 207 ? -1.566 13.549 -9.717 1.00 96.88 207 GLU A C 1
ATOM 1611 O O . GLU A 1 207 ? -0.885 13.349 -10.733 1.00 96.88 207 GLU A O 1
ATOM 1616 N N . GLU A 1 208 ? -1.383 14.626 -8.951 1.00 97.69 208 GLU A N 1
ATOM 1617 C CA . GLU A 1 208 ? -0.325 15.610 -9.184 1.00 97.69 208 GLU A CA 1
ATOM 1618 C C . GLU A 1 208 ? 1.067 14.948 -9.251 1.00 97.69 208 GLU A C 1
ATOM 1620 O O . GLU A 1 208 ? 1.342 14.011 -8.491 1.00 97.69 208 GLU A O 1
ATOM 1625 N N . PRO A 1 209 ? 1.999 15.437 -10.097 1.00 97.25 209 PRO A N 1
ATOM 1626 C CA . PRO A 1 209 ? 3.312 14.811 -10.277 1.00 97.25 209 PRO A CA 1
ATOM 1627 C C . PRO A 1 209 ? 4.101 14.614 -8.973 1.00 97.25 209 PRO A C 1
ATOM 1629 O O . PRO A 1 209 ? 4.800 13.613 -8.809 1.00 97.25 209 PRO A O 1
ATOM 1632 N N . SER A 1 210 ? 3.988 15.557 -8.034 1.00 96.25 210 SER A N 1
ATOM 1633 C CA . SER A 1 210 ? 4.632 15.485 -6.718 1.00 96.25 210 SER A CA 1
ATOM 1634 C C . SER A 1 210 ? 4.043 14.379 -5.840 1.00 96.25 210 SER A C 1
ATOM 1636 O O . SER A 1 210 ? 4.790 13.674 -5.156 1.00 96.25 210 SER A O 1
ATOM 1638 N N . VAL A 1 211 ? 2.724 14.185 -5.893 1.00 96.19 211 VAL A N 1
ATOM 1639 C CA . VAL A 1 211 ? 2.022 13.121 -5.169 1.00 96.19 211 VAL A CA 1
ATOM 1640 C C . VAL A 1 211 ? 2.418 11.770 -5.749 1.00 96.19 211 VAL A C 1
ATOM 1642 O O . VAL A 1 211 ? 2.851 10.901 -4.997 1.00 96.19 211 VAL A O 1
ATOM 1645 N N . VAL A 1 212 ? 2.421 11.623 -7.076 1.00 97.44 212 VAL A N 1
ATOM 1646 C CA . VAL A 1 212 ? 2.870 10.393 -7.751 1.00 97.44 212 VAL A CA 1
ATOM 1647 C C . VAL A 1 212 ? 4.313 10.038 -7.394 1.00 97.44 212 VAL A C 1
ATOM 1649 O O . VAL A 1 212 ? 4.607 8.878 -7.104 1.00 97.44 212 VAL A O 1
ATOM 1652 N N . ALA A 1 213 ? 5.215 11.022 -7.352 1.00 95.94 213 ALA A N 1
ATOM 1653 C CA . ALA A 1 213 ? 6.589 10.802 -6.902 1.00 95.94 213 ALA A CA 1
ATOM 1654 C C . ALA A 1 213 ? 6.650 10.325 -5.436 1.00 95.94 213 ALA A C 1
ATOM 1656 O O . ALA A 1 213 ? 7.456 9.454 -5.101 1.00 95.94 213 ALA A O 1
ATOM 1657 N N . SER A 1 214 ? 5.774 10.844 -4.570 1.00 95.00 214 SER A N 1
ATOM 1658 C CA . SER A 1 214 ? 5.639 10.392 -3.180 1.00 95.00 214 SER A CA 1
ATOM 1659 C C . SER A 1 214 ? 5.119 8.950 -3.088 1.00 95.00 214 SER A C 1
ATOM 1661 O O . SER A 1 214 ? 5.731 8.123 -2.407 1.00 95.00 214 SER A O 1
ATOM 1663 N N . ARG A 1 215 ? 4.062 8.600 -3.842 1.00 96.94 215 ARG A N 1
ATOM 1664 C CA . ARG A 1 215 ? 3.541 7.220 -3.937 1.00 96.94 215 ARG A CA 1
ATOM 1665 C C . ARG A 1 215 ? 4.618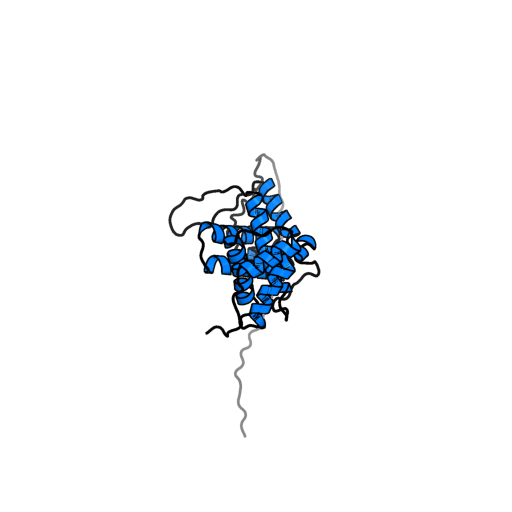 6.256 -4.426 1.00 96.94 215 ARG A C 1
ATOM 1667 O O . ARG A 1 215 ? 4.805 5.184 -3.861 1.00 96.94 215 ARG A O 1
ATOM 1674 N N . MET A 1 216 ? 5.374 6.659 -5.443 1.00 97.00 216 MET A N 1
ATOM 1675 C CA . MET A 1 216 ? 6.481 5.871 -5.973 1.00 97.00 216 MET A CA 1
ATOM 1676 C C . MET A 1 216 ? 7.563 5.634 -4.916 1.00 97.00 216 MET A C 1
ATOM 1678 O O . MET A 1 216 ? 8.025 4.505 -4.755 1.00 97.00 216 MET A O 1
ATOM 1682 N N . ARG A 1 217 ? 7.936 6.671 -4.154 1.00 95.19 217 ARG A N 1
ATOM 1683 C CA . ARG A 1 217 ? 8.887 6.544 -3.043 1.00 95.19 217 ARG A CA 1
ATOM 1684 C C . ARG A 1 217 ? 8.390 5.564 -1.981 1.00 95.19 217 ARG A C 1
ATOM 1686 O O . ARG A 1 217 ? 9.184 4.756 -1.513 1.00 95.19 217 ARG A O 1
ATOM 1693 N N . LEU A 1 218 ? 7.102 5.599 -1.637 1.00 97.00 218 LEU A N 1
ATOM 1694 C CA . LEU A 1 218 ? 6.491 4.647 -0.705 1.00 97.00 218 LEU A CA 1
ATOM 1695 C C . LEU A 1 218 ? 6.639 3.197 -1.201 1.00 97.00 218 LEU A C 1
ATOM 1697 O O . LEU A 1 218 ? 7.072 2.337 -0.433 1.00 97.00 218 LEU A O 1
ATOM 1701 N N . VAL A 1 219 ? 6.361 2.933 -2.483 1.00 97.25 219 VAL A N 1
ATOM 1702 C CA . VAL A 1 219 ? 6.522 1.598 -3.093 1.00 97.25 219 VAL A CA 1
ATOM 1703 C C . VAL A 1 219 ? 7.989 1.151 -3.064 1.00 97.25 219 VAL A C 1
ATOM 1705 O O . VAL A 1 219 ? 8.283 0.052 -2.596 1.00 97.25 219 VAL A O 1
ATOM 1708 N N . PHE A 1 220 ? 8.929 2.004 -3.485 1.00 94.62 220 PHE A N 1
ATOM 1709 C CA . PHE A 1 220 ? 10.364 1.687 -3.453 1.00 94.62 220 PHE A CA 1
ATOM 1710 C C . PHE A 1 220 ? 10.866 1.397 -2.040 1.00 94.62 220 PHE A C 1
ATOM 1712 O O . PHE A 1 220 ? 11.489 0.363 -1.808 1.00 94.62 220 PHE A O 1
ATOM 1719 N N . SER A 1 221 ? 10.563 2.273 -1.082 1.00 94.81 221 SER A N 1
ATOM 1720 C CA . SER A 1 221 ? 10.958 2.073 0.312 1.00 94.81 221 SER A CA 1
ATOM 1721 C C . SER A 1 221 ? 10.308 0.827 0.922 1.00 94.81 221 SER A C 1
ATOM 1723 O O . SER A 1 221 ? 10.917 0.183 1.771 1.00 94.81 221 SER A O 1
ATOM 1725 N N . THR A 1 222 ? 9.115 0.433 0.466 1.00 96.25 222 THR A N 1
ATOM 1726 C CA . THR A 1 222 ? 8.507 -0.846 0.862 1.00 96.25 222 THR A CA 1
ATOM 1727 C C . THR A 1 222 ? 9.310 -2.025 0.320 1.00 96.25 222 THR A C 1
ATOM 1729 O O . THR A 1 222 ? 9.647 -2.927 1.085 1.00 96.25 222 THR A O 1
ATOM 1732 N N . LEU A 1 223 ? 9.685 -2.001 -0.963 1.00 94.25 223 LEU A N 1
ATOM 1733 C CA . LEU A 1 223 ? 10.504 -3.045 -1.593 1.00 94.25 223 LEU A CA 1
ATOM 1734 C C . LEU A 1 223 ? 11.879 -3.192 -0.926 1.00 94.25 223 LEU A C 1
ATOM 1736 O O . LEU A 1 223 ? 12.331 -4.314 -0.724 1.00 94.25 223 LEU A O 1
ATOM 1740 N N . GLU A 1 224 ? 12.509 -2.094 -0.503 1.00 91.75 224 GLU A N 1
ATOM 1741 C CA . GLU A 1 224 ? 13.764 -2.133 0.266 1.00 91.75 224 GLU A CA 1
ATOM 1742 C C . GLU A 1 224 ? 13.626 -2.839 1.623 1.00 91.75 224 GLU A C 1
ATOM 1744 O O . GLU A 1 224 ? 14.576 -3.469 2.092 1.00 91.75 224 GLU A O 1
ATOM 1749 N N . VAL A 1 225 ? 12.460 -2.732 2.267 1.00 91.81 225 VAL A N 1
ATOM 1750 C CA . VAL A 1 225 ? 12.189 -3.395 3.550 1.00 91.81 225 VAL A CA 1
ATOM 1751 C C . VAL A 1 225 ? 11.900 -4.876 3.342 1.00 91.81 225 VAL A C 1
ATOM 1753 O O . VAL A 1 225 ? 12.447 -5.706 4.068 1.00 91.81 225 VAL A O 1
ATOM 1756 N N . VAL A 1 226 ? 11.057 -5.215 2.365 1.00 92.00 226 VAL A N 1
ATOM 1757 C CA . VAL A 1 226 ? 10.561 -6.589 2.205 1.00 92.00 226 VAL A CA 1
ATOM 1758 C C . VAL A 1 226 ? 11.446 -7.450 1.312 1.00 92.00 226 VAL A C 1
ATOM 1760 O O . VAL A 1 226 ? 11.455 -8.660 1.483 1.00 92.00 226 VAL A O 1
ATOM 1763 N N . SER A 1 227 ? 12.193 -6.876 0.373 1.00 88.31 227 SER A N 1
ATOM 1764 C CA . SER A 1 227 ? 13.036 -7.624 -0.566 1.00 88.31 227 SER A CA 1
ATOM 1765 C C . SER A 1 227 ? 14.323 -6.861 -0.928 1.00 88.31 227 SER A C 1
ATOM 1767 O O . SER A 1 227 ? 14.534 -6.520 -2.099 1.00 88.31 227 SER A O 1
ATOM 1769 N N . PRO A 1 228 ? 15.213 -6.607 0.050 1.00 86.31 228 PRO A N 1
ATOM 1770 C CA . PRO A 1 228 ? 16.451 -5.866 -0.177 1.00 86.31 228 PRO A CA 1
ATOM 1771 C C . PRO A 1 228 ? 17.346 -6.551 -1.223 1.00 86.31 228 PRO A C 1
ATOM 1773 O O . PRO A 1 228 ? 17.667 -7.729 -1.095 1.00 86.31 228 PRO A O 1
ATOM 1776 N N . GLN A 1 229 ? 17.777 -5.802 -2.245 1.00 77.44 229 GLN A N 1
ATOM 1777 C CA . GLN A 1 229 ? 18.651 -6.319 -3.315 1.00 77.44 229 GLN A CA 1
ATOM 1778 C C . GLN A 1 229 ? 20.135 -6.404 -2.919 1.00 77.44 229 GLN A C 1
ATOM 1780 O O . GLN A 1 229 ? 20.893 -7.132 -3.554 1.00 77.44 229 GLN A O 1
ATOM 1785 N N . TRP A 1 230 ? 20.562 -5.686 -1.873 1.00 66.88 230 TRP A N 1
ATOM 1786 C CA . TRP A 1 230 ? 21.947 -5.694 -1.391 1.00 66.88 230 TRP A CA 1
ATOM 1787 C C . TRP A 1 230 ? 22.039 -6.258 0.031 1.00 66.88 230 TRP A C 1
ATOM 1789 O O . TRP A 1 230 ? 21.182 -5.938 0.863 1.00 66.88 230 TRP A O 1
ATOM 1799 N N . PRO A 1 231 ? 23.080 -7.052 0.352 1.00 56.91 231 PRO A N 1
ATOM 1800 C CA . PRO A 1 231 ? 23.358 -7.422 1.732 1.00 56.91 231 PRO A CA 1
ATOM 1801 C C . PRO A 1 231 ? 23.622 -6.156 2.556 1.00 56.91 231 PRO A C 1
ATOM 1803 O O . PRO A 1 231 ? 24.323 -5.247 2.110 1.00 56.91 231 PRO A O 1
ATOM 1806 N N . ARG A 1 232 ? 23.026 -6.083 3.752 1.00 57.06 232 ARG A N 1
ATOM 1807 C CA . ARG A 1 232 ? 23.302 -4.996 4.699 1.00 57.06 232 ARG A CA 1
ATOM 1808 C C . ARG A 1 232 ? 24.772 -5.110 5.114 1.00 57.06 232 ARG A C 1
ATOM 1810 O O . ARG A 1 232 ? 25.176 -6.180 5.566 1.00 57.06 232 ARG A O 1
ATOM 1817 N N . VAL A 1 233 ? 25.540 -4.047 4.874 1.00 45.50 233 VAL A N 1
ATOM 1818 C CA . VAL A 1 233 ? 26.963 -3.938 5.239 1.00 45.50 233 VAL A CA 1
ATOM 1819 C C . VAL A 1 233 ? 27.113 -3.815 6.749 1.00 45.50 233 VAL A C 1
ATOM 1821 O O . VAL A 1 233 ? 26.261 -3.121 7.351 1.00 45.50 233 VAL A O 1
#

Solvent-accessible surface area (backbone atoms only — not comparable to full-atom values): 14578 Å² total; per-residue (Å²): 136,85,88,87,81,85,89,84,87,86,89,82,88,82,91,81,88,87,87,82,88,88,88,84,88,87,89,79,90,82,90,85,84,87,78,83,81,75,76,77,75,75,82,73,62,52,88,78,52,37,76,74,41,73,53,42,40,35,54,52,47,51,51,31,45,48,44,26,72,76,70,46,62,70,64,39,44,50,54,31,44,53,49,45,54,50,40,45,27,68,38,47,28,41,66,59,37,49,47,44,52,47,55,31,50,75,69,64,61,70,61,75,59,84,82,60,98,72,72,97,68,87,66,79,49,84,75,53,70,68,57,50,54,51,50,41,52,55,45,40,49,50,51,47,37,56,71,49,42,95,63,78,69,69,70,56,73,44,89,64,70,50,51,54,70,68,61,43,63,61,43,43,62,56,39,36,56,50,43,47,26,35,72,77,57,72,62,45,85,73,62,56,67,62,52,36,51,46,33,31,74,67,69,73,49,55,71,56,67,70,55,47,49,49,55,49,48,54,47,52,57,39,42,54,71,60,60,56,92,63,82,86,128

pLDDT: mean 76.18, std 25.88, range [22.81, 98.56]